Protein AF-A0A0G3GQ85-F1 (afdb_monomer)

Sequence (187 aa):
MNDKIDAAILKLKADASDVAFTGFVTNAHVEPPLMLAGEIWSHVNAEPSGKFADGHRIETSDIVQIHALGDSLWVTTRSGSIYGILSFTPLGWTYLSDFYQADYKLNPRNQTTTSFYMPSPTAGNARLAKRRPERTKTESVRLTGKALKRELLGPKPDPKYMSQMNAFVHETVEVLKRNGVKITSHE

Solvent-accessible surface area (backbone atoms only — not comparable to full-atom values): 11618 Å² total; per-residue (Å²): 133,60,69,69,57,57,52,45,52,52,51,45,46,64,74,41,69,90,59,81,65,41,24,33,24,36,47,30,36,62,43,88,96,44,18,48,32,28,26,27,30,79,29,79,77,46,39,96,88,51,50,55,24,72,71,34,80,45,75,51,55,44,54,66,45,73,48,76,54,92,95,37,41,33,36,34,24,70,83,72,47,28,39,35,54,71,36,56,33,93,70,38,68,61,38,52,48,41,50,51,52,49,43,50,69,68,44,66,84,75,61,74,74,79,74,78,80,69,78,75,78,70,94,73,79,92,83,84,75,84,80,75,81,81,77,76,85,76,77,87,76,84,79,81,89,75,96,69,87,80,76,88,74,70,82,80,82,55,68,68,58,54,52,52,50,54,53,51,52,52,54,51,52,53,54,40,46,74,72,71,51,84,81,82,82,81,131

Secondary structure (DSSP, 8-state):
--HHHHHHHHHHHHHTTT---SEEEEEEEEETTTEEEEEEES-TT--TTSTT-TTEEEEEEEEEEEEEETTEEEEEETTS-EEEE--B-TTHHHHHHHHHHHHHHH-GGG--------PPPPS--------PPP-------------------PPPP-HHHHHHHHHHHHHHHHHHHHTT-------

pLDDT: mean 75.17, std 18.76, range [37.16, 95.62]

Radius of gyration: 25.14 Å; Cα contacts (8 Å, |Δi|>4): 205; chains: 1; bounding box: 63×56×54 Å

Organism: NCBI:txid587753

Nearest PDB structures (foldseek):
  7aoi-assembly1_Ag  TM=2.017E-01  e=1.197E+00  Trypanosoma brucei
  2ktl-assembly1_A  TM=2.923E-01  e=4.485E+00  Aspergillus nidulans FGSC A4
  6xre-assembly1_M  TM=1.596E-01  e=3.955E+00  Homo sapiens

Mean predicted aligned error: 18.52 Å

Foldseek 3Di:
DPVLVVVLVVVQCVQVVVDDAQWEFAQWAADPPAKIWGFTDPGPPQDPVRVSYGRDIDIGAHFLDWDDGDPWIWTQHPVRHIYTYSYHRPVRVVRVVRVVVSNCVNCVVPPPPPPPPDPDPDPDDPPDDPDDDDDPDDDDDDDDDDDDPDDPDDDDDDVVVVVVVVVVVVVVVVVCVVVVDDDDDDD

Structure (mmCIF, N/CA/C/O backbone):
data_AF-A0A0G3GQ85-F1
#
_entry.id   AF-A0A0G3GQ85-F1
#
loop_
_atom_site.group_PDB
_atom_site.id
_atom_site.type_symbol
_atom_site.label_atom_id
_atom_site.label_alt_id
_atom_site.label_comp_id
_atom_site.label_asym_id
_atom_site.label_entity_id
_atom_site.label_seq_id
_atom_site.pdbx_PDB_ins_code
_atom_site.Cartn_x
_atom_site.Cartn_y
_atom_site.Cartn_z
_atom_site.occupancy
_atom_site.B_iso_or_equiv
_atom_site.auth_seq_id
_atom_site.auth_comp_id
_atom_site.auth_asym_id
_atom_site.auth_atom_id
_atom_site.pdbx_PDB_model_num
ATOM 1 N N . MET A 1 1 ? 19.101 -2.913 4.320 1.00 56.81 1 MET A N 1
ATOM 2 C CA . MET A 1 1 ? 17.761 -3.511 4.173 1.00 56.81 1 MET A CA 1
ATOM 3 C C . MET A 1 1 ? 17.046 -3.330 5.495 1.00 56.81 1 MET A C 1
ATOM 5 O O . MET A 1 1 ? 17.710 -3.351 6.523 1.00 56.81 1 MET A O 1
ATOM 9 N N . ASN A 1 2 ? 15.767 -2.977 5.473 1.00 79.25 2 ASN A N 1
ATOM 10 C CA . ASN A 1 2 ? 15.016 -2.665 6.684 1.00 79.25 2 ASN A CA 1
ATOM 11 C C . ASN A 1 2 ? 14.310 -3.955 7.112 1.00 79.25 2 ASN A C 1
ATOM 13 O O . ASN A 1 2 ? 13.271 -4.269 6.545 1.00 79.25 2 ASN A O 1
ATOM 17 N N . ASP A 1 3 ? 14.869 -4.700 8.071 1.00 86.94 3 ASP A N 1
ATOM 18 C CA . ASP A 1 3 ? 14.443 -6.074 8.418 1.00 86.94 3 ASP A CA 1
ATOM 19 C C . ASP A 1 3 ? 12.923 -6.223 8.631 1.00 86.94 3 ASP A C 1
ATOM 21 O O . ASP A 1 3 ? 12.329 -7.262 8.346 1.00 86.94 3 ASP A O 1
ATOM 25 N N . LYS A 1 4 ? 12.262 -5.156 9.097 1.00 90.19 4 LYS A N 1
ATOM 26 C CA . LYS A 1 4 ? 10.802 -5.106 9.264 1.00 90.19 4 LYS A CA 1
ATOM 27 C C . LYS A 1 4 ? 10.036 -5.130 7.940 1.00 90.19 4 LYS A C 1
ATOM 29 O O . LYS A 1 4 ? 8.981 -5.751 7.862 1.00 90.19 4 LYS A O 1
ATOM 34 N N . ILE A 1 5 ? 10.541 -4.430 6.928 1.00 91.06 5 ILE A N 1
ATOM 35 C CA . ILE A 1 5 ? 9.945 -4.369 5.589 1.00 91.06 5 ILE A CA 1
ATOM 36 C C . ILE A 1 5 ? 10.089 -5.729 4.917 1.00 91.06 5 ILE A C 1
ATOM 38 O O . ILE A 1 5 ? 9.104 -6.254 4.408 1.00 91.06 5 ILE A O 1
ATOM 42 N N . ASP A 1 6 ? 11.267 -6.343 5.004 1.00 91.88 6 ASP A N 1
ATOM 43 C CA . ASP A 1 6 ? 11.513 -7.661 4.415 1.00 91.88 6 ASP A CA 1
ATOM 44 C C . ASP A 1 6 ? 10.615 -8.734 5.048 1.00 91.88 6 ASP A C 1
ATOM 46 O O . ASP A 1 6 ? 9.995 -9.530 4.340 1.00 91.88 6 ASP A O 1
ATOM 50 N N . ALA A 1 7 ? 10.450 -8.702 6.375 1.00 93.50 7 ALA A N 1
ATOM 51 C CA . ALA A 1 7 ? 9.519 -9.581 7.079 1.00 93.50 7 ALA A CA 1
ATOM 52 C C . ALA A 1 7 ? 8.056 -9.369 6.642 1.00 93.50 7 ALA A C 1
ATOM 54 O O . ALA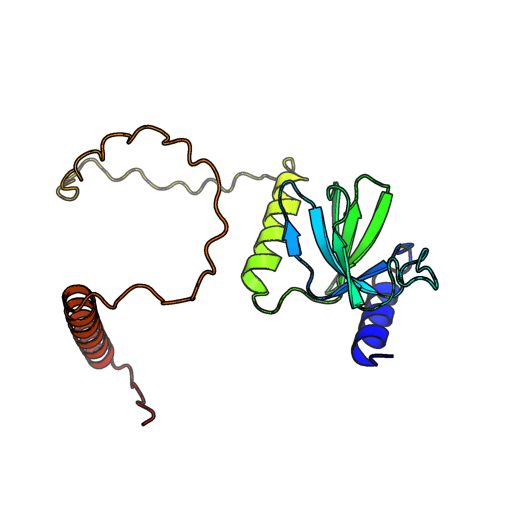 A 1 7 ? 7.324 -10.341 6.448 1.00 93.50 7 ALA A O 1
ATOM 55 N N . ALA A 1 8 ? 7.627 -8.117 6.449 1.00 92.88 8 ALA A N 1
ATOM 56 C CA . ALA A 1 8 ? 6.278 -7.803 5.980 1.00 92.88 8 ALA A CA 1
ATOM 57 C C . ALA A 1 8 ? 6.046 -8.271 4.532 1.00 92.88 8 ALA A C 1
ATOM 59 O O . ALA A 1 8 ? 4.990 -8.825 4.229 1.00 92.88 8 ALA A O 1
ATOM 60 N N . ILE A 1 9 ? 7.045 -8.121 3.657 1.00 93.69 9 ILE A N 1
ATOM 61 C CA . ILE A 1 9 ? 7.005 -8.630 2.279 1.00 93.69 9 ILE A CA 1
ATOM 62 C C . ILE A 1 9 ? 6.879 -10.155 2.275 1.00 93.69 9 ILE A C 1
ATOM 64 O O . ILE A 1 9 ? 6.065 -10.703 1.532 1.00 93.69 9 ILE A O 1
ATOM 68 N N . LEU A 1 10 ? 7.664 -10.850 3.104 1.00 94.00 10 LEU A N 1
ATOM 69 C CA . LEU A 1 10 ? 7.604 -12.308 3.217 1.00 94.00 10 LEU A CA 1
ATOM 70 C C . LEU A 1 10 ? 6.242 -12.785 3.727 1.00 94.00 10 LEU A C 1
ATOM 72 O O . LEU A 1 10 ? 5.689 -13.719 3.149 1.00 94.00 10 LEU A O 1
ATOM 76 N N . LYS A 1 11 ? 5.675 -12.122 4.746 1.00 93.62 11 LYS A N 1
ATOM 77 C CA . LYS A 1 11 ? 4.315 -12.410 5.230 1.00 93.62 11 LYS A CA 1
ATOM 78 C C . LYS A 1 11 ? 3.292 -12.252 4.104 1.00 93.62 11 LYS A C 1
ATOM 80 O O . LYS A 1 11 ? 2.537 -13.178 3.837 1.00 93.62 11 LYS A O 1
ATOM 85 N N . LEU A 1 12 ? 3.312 -11.118 3.403 1.00 93.06 12 LEU A N 1
ATOM 86 C CA . LEU A 1 12 ? 2.340 -10.830 2.350 1.00 93.06 12 LEU A CA 1
ATOM 87 C C . LEU A 1 12 ? 2.424 -11.830 1.186 1.00 93.06 12 LEU A C 1
ATOM 89 O O . LEU A 1 12 ? 1.401 -12.269 0.668 1.00 93.06 12 LEU A O 1
ATOM 93 N N . LYS A 1 13 ? 3.639 -12.230 0.794 1.00 93.50 13 LYS A N 1
ATOM 94 C CA . LYS A 1 13 ? 3.845 -13.275 -0.221 1.00 93.50 13 LYS A CA 1
ATOM 95 C C . LYS A 1 13 ? 3.362 -14.650 0.239 1.00 93.50 13 LYS A C 1
ATOM 97 O O . LYS A 1 13 ? 2.926 -15.429 -0.597 1.00 93.50 13 LYS A O 1
ATOM 102 N N . ALA A 1 14 ? 3.465 -14.959 1.531 1.00 92.88 14 ALA A N 1
ATOM 103 C CA . ALA A 1 14 ? 2.961 -16.214 2.079 1.00 92.88 14 ALA A CA 1
ATOM 104 C C . ALA A 1 14 ? 1.426 -16.246 2.098 1.00 92.88 14 ALA A C 1
ATOM 106 O O . ALA A 1 14 ? 0.841 -17.257 1.719 1.00 92.88 14 ALA A O 1
ATOM 107 N N . ASP A 1 15 ? 0.788 -15.135 2.476 1.00 90.50 15 ASP A N 1
ATOM 108 C CA . ASP A 1 15 ? -0.674 -15.019 2.494 1.00 90.50 15 ASP A CA 1
ATOM 109 C C . ASP A 1 15 ? -1.260 -15.062 1.071 1.00 90.50 15 ASP A C 1
ATOM 111 O O . ASP A 1 15 ? -2.307 -15.662 0.848 1.00 90.50 15 ASP A O 1
ATOM 115 N N . ALA A 1 16 ? -0.571 -14.462 0.096 1.00 90.12 16 ALA A N 1
ATOM 116 C CA . ALA A 1 16 ? -0.996 -14.372 -1.299 1.00 90.12 16 ALA A CA 1
ATOM 117 C C . ALA A 1 16 ? -0.018 -15.092 -2.246 1.00 90.12 16 ALA A C 1
ATOM 119 O O . ALA A 1 16 ? 0.538 -14.484 -3.164 1.00 90.12 16 ALA A O 1
ATOM 120 N N . SER A 1 17 ? 0.192 -16.395 -2.030 1.00 89.19 17 SER A N 1
ATOM 121 C CA . SER A 1 17 ? 1.196 -17.194 -2.754 1.00 89.19 17 SER A CA 1
ATOM 122 C C . SER A 1 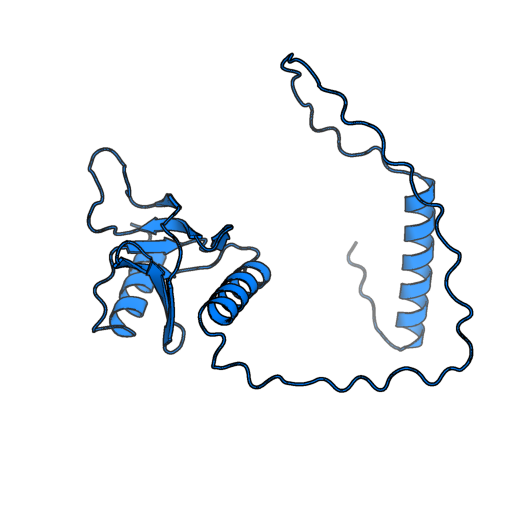17 ? 1.018 -17.228 -4.273 1.00 89.19 17 SER A C 1
ATOM 124 O O . SER A 1 17 ? 1.999 -17.370 -5.000 1.00 89.19 17 SER A O 1
ATOM 126 N N . ASP A 1 18 ? -0.216 -17.069 -4.752 1.00 90.88 18 ASP A N 1
ATOM 127 C CA . ASP A 1 18 ? -0.558 -17.117 -6.179 1.00 90.88 18 ASP A CA 1
ATOM 128 C C . ASP A 1 18 ? -0.462 -15.741 -6.866 1.00 90.88 18 ASP A C 1
ATOM 130 O O . ASP A 1 18 ? -0.734 -15.609 -8.062 1.00 90.88 18 ASP A O 1
ATOM 134 N N . VAL A 1 19 ? -0.088 -14.692 -6.125 1.00 92.19 19 VAL A N 1
ATOM 135 C CA . VAL A 1 19 ? -0.084 -13.311 -6.615 1.00 92.19 19 VAL A CA 1
ATOM 136 C C . VAL A 1 19 ? 1.323 -12.869 -7.016 1.00 92.19 19 VAL A C 1
ATOM 138 O O . VAL A 1 19 ? 2.244 -12.769 -6.204 1.00 92.19 19 VAL A O 1
ATOM 141 N N . ALA A 1 20 ? 1.482 -12.520 -8.293 1.00 93.88 20 ALA A N 1
ATOM 142 C CA . ALA A 1 20 ? 2.715 -11.950 -8.825 1.00 93.88 20 ALA A CA 1
ATOM 143 C C . ALA A 1 20 ? 2.787 -10.431 -8.565 1.00 93.88 20 ALA A C 1
ATOM 145 O O . ALA A 1 20 ? 2.377 -9.616 -9.393 1.00 93.88 20 ALA A O 1
ATOM 146 N N . PHE A 1 21 ? 3.310 -10.042 -7.400 1.00 94.88 21 PHE A N 1
ATOM 147 C CA . PHE A 1 21 ? 3.464 -8.633 -7.026 1.00 94.88 21 PHE A CA 1
ATOM 148 C C . PHE A 1 21 ? 4.464 -7.882 -7.917 1.00 94.88 21 PHE A C 1
ATOM 150 O O . PHE A 1 21 ? 5.582 -8.333 -8.155 1.00 94.88 21 PHE A O 1
ATOM 157 N N . THR A 1 22 ? 4.071 -6.687 -8.358 1.00 95.19 22 THR A N 1
ATOM 158 C CA . THR A 1 22 ? 4.922 -5.729 -9.081 1.00 95.19 22 THR A CA 1
ATOM 159 C C . THR A 1 22 ? 5.810 -4.929 -8.124 1.00 95.19 22 THR A C 1
ATOM 161 O O . THR A 1 22 ? 6.914 -4.538 -8.494 1.00 95.19 22 THR A O 1
ATOM 164 N N . GLY A 1 23 ? 5.345 -4.696 -6.895 1.00 94.38 23 GLY A N 1
ATOM 165 C CA . GLY A 1 23 ? 6.103 -4.054 -5.825 1.00 94.38 23 GLY A CA 1
ATOM 166 C C . GLY A 1 23 ? 5.277 -3.920 -4.547 1.00 94.38 23 GLY A C 1
ATOM 167 O O . GLY A 1 23 ? 4.114 -4.327 -4.499 1.00 94.38 23 GLY A O 1
ATOM 168 N N . PHE A 1 24 ? 5.878 -3.344 -3.512 1.00 95.06 24 PHE A N 1
ATOM 169 C CA . PHE A 1 24 ? 5.303 -3.266 -2.170 1.00 95.06 24 PHE A CA 1
ATOM 170 C C . PHE A 1 24 ? 5.326 -1.836 -1.651 1.00 95.06 24 PHE A C 1
ATOM 172 O O . PHE A 1 24 ? 6.307 -1.133 -1.852 1.00 95.06 24 PHE A O 1
ATOM 179 N N . VAL A 1 25 ? 4.260 -1.391 -0.993 1.00 94.44 25 VAL A N 1
ATOM 180 C CA . VAL A 1 25 ? 4.074 0.015 -0.633 1.00 94.44 25 VAL A CA 1
ATOM 181 C C . VAL A 1 25 ? 3.956 0.184 0.880 1.00 94.44 25 VAL A C 1
ATOM 183 O O . VAL A 1 25 ? 3.104 -0.438 1.518 1.00 94.44 25 VAL A O 1
ATOM 186 N N . THR A 1 26 ? 4.799 1.043 1.453 1.00 93.31 26 THR A N 1
ATOM 187 C CA . THR A 1 26 ? 4.655 1.575 2.819 1.00 93.31 26 THR A CA 1
ATOM 188 C C . THR A 1 26 ? 4.043 2.969 2.778 1.00 93.31 26 THR A C 1
ATOM 190 O O . THR A 1 26 ? 4.077 3.647 1.750 1.00 93.31 26 THR A O 1
ATOM 193 N N . ASN A 1 27 ? 3.475 3.418 3.900 1.00 91.56 27 ASN A N 1
ATOM 194 C CA . ASN A 1 27 ? 2.787 4.713 3.986 1.00 91.56 27 ASN A CA 1
ATOM 195 C C . ASN A 1 27 ? 1.698 4.866 2.903 1.00 91.56 27 ASN A C 1
ATOM 197 O O . ASN A 1 27 ? 1.493 5.945 2.340 1.00 91.56 27 ASN A O 1
ATOM 201 N N . ALA A 1 28 ? 1.010 3.762 2.608 1.00 91.75 28 ALA A N 1
ATOM 202 C CA . ALA A 1 28 ? 0.021 3.681 1.552 1.00 91.75 28 ALA A CA 1
ATOM 203 C C . ALA A 1 28 ? -1.197 4.564 1.846 1.00 91.75 28 ALA A C 1
ATOM 205 O O . ALA A 1 28 ? -1.727 4.569 2.963 1.00 91.75 28 ALA A O 1
ATOM 206 N N . HIS A 1 29 ? -1.651 5.278 0.822 1.00 91.50 29 HIS A N 1
ATOM 207 C CA . HIS A 1 29 ? -2.874 6.072 0.822 1.00 91.50 29 HIS A CA 1
ATOM 208 C C . HIS A 1 29 ? -3.488 6.142 -0.575 1.00 91.50 29 HIS A C 1
ATOM 210 O O . HIS A 1 29 ? -2.818 5.876 -1.573 1.00 91.50 29 HIS A O 1
ATOM 216 N N . VAL A 1 30 ? -4.773 6.496 -0.636 1.00 90.00 30 VAL A N 1
ATOM 217 C CA . VAL A 1 30 ? -5.493 6.690 -1.895 1.00 90.00 30 VAL A CA 1
ATOM 218 C C . VAL A 1 30 ? -5.605 8.185 -2.185 1.00 90.00 30 VAL A C 1
AT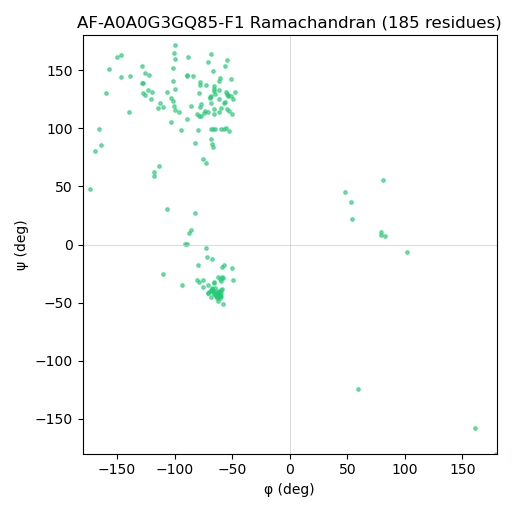OM 220 O O . VAL A 1 30 ? -6.149 8.935 -1.378 1.00 90.00 30 VAL A O 1
ATOM 223 N N . GLU A 1 31 ? -5.120 8.617 -3.346 1.00 88.00 31 GLU A N 1
ATOM 224 C CA . GLU A 1 31 ? -5.298 9.979 -3.852 1.00 88.00 31 GLU A CA 1
ATOM 225 C C . GLU A 1 31 ? -6.402 10.040 -4.932 1.00 88.00 31 GLU A C 1
ATOM 227 O O . GLU A 1 31 ? -6.655 9.053 -5.633 1.00 88.00 31 GLU A O 1
ATOM 232 N N . PRO A 1 32 ? -7.096 11.183 -5.106 1.00 81.12 32 PRO A N 1
ATOM 233 C CA . PRO A 1 32 ? -8.052 11.359 -6.199 1.00 81.12 32 PRO A CA 1
ATOM 234 C C . PRO A 1 32 ? -7.375 11.238 -7.580 1.00 81.12 32 PRO A C 1
ATOM 236 O O . PRO A 1 32 ? -6.296 11.794 -7.763 1.00 81.12 32 PRO A O 1
ATOM 239 N N . PRO A 1 33 ? -8.008 10.607 -8.591 1.00 80.62 33 PRO A N 1
ATOM 240 C CA . PRO A 1 33 ? -9.384 10.110 -8.598 1.00 80.62 33 PRO A CA 1
ATOM 241 C C . PRO A 1 33 ? -9.583 8.770 -7.873 1.00 80.62 33 PRO A C 1
ATOM 243 O O . PRO A 1 33 ? -10.659 8.586 -7.311 1.00 80.62 33 PRO A O 1
ATOM 246 N N . LEU A 1 34 ? -8.589 7.873 -7.877 1.00 88.88 34 LEU A N 1
ATOM 247 C CA . LEU A 1 34 ? -8.567 6.562 -7.200 1.00 88.88 34 LEU A CA 1
ATOM 248 C C . LEU A 1 34 ? -7.161 5.935 -7.335 1.00 88.88 34 LEU A C 1
ATOM 250 O O . LEU A 1 34 ? -7.019 4.800 -7.764 1.00 88.88 34 LEU A O 1
ATOM 254 N N . MET A 1 35 ? -6.096 6.680 -7.059 1.00 91.06 35 MET A N 1
ATOM 255 C CA . MET A 1 35 ? -4.712 6.234 -7.272 1.00 91.06 35 MET A CA 1
ATOM 256 C C . MET A 1 35 ? -4.073 5.785 -5.961 1.00 91.06 35 MET A C 1
ATOM 258 O O . MET A 1 35 ? -4.265 6.431 -4.935 1.00 91.06 35 MET A O 1
ATOM 262 N N . LEU A 1 36 ? -3.284 4.706 -5.982 1.00 92.31 36 LEU A N 1
ATOM 263 C CA . LEU A 1 36 ? -2.436 4.349 -4.840 1.00 92.31 36 LEU A CA 1
ATOM 264 C C . LEU A 1 36 ? -1.185 5.233 -4.845 1.00 92.31 36 LEU A C 1
ATOM 266 O O . LEU A 1 36 ? -0.491 5.296 -5.864 1.00 92.31 36 LEU A O 1
ATOM 270 N N . ALA A 1 37 ? -0.879 5.828 -3.695 1.00 92.94 37 ALA A N 1
ATOM 271 C CA . ALA A 1 37 ? 0.347 6.567 -3.433 1.00 92.94 37 ALA A CA 1
ATOM 272 C C . ALA A 1 37 ? 1.037 6.075 -2.148 1.00 92.94 37 ALA A C 1
ATOM 274 O O . ALA A 1 37 ? 0.393 5.544 -1.239 1.00 92.94 37 ALA A O 1
ATOM 275 N N . GLY A 1 38 ? 2.358 6.236 -2.072 1.00 92.69 38 GLY A N 1
ATOM 276 C CA . GLY A 1 38 ? 3.164 5.824 -0.918 1.00 92.69 38 GLY A CA 1
ATOM 277 C C . GLY A 1 38 ? 4.645 5.696 -1.257 1.00 92.69 38 GLY A C 1
ATOM 278 O O . GLY A 1 38 ? 5.110 6.285 -2.228 1.00 92.69 38 GLY A O 1
ATOM 279 N N . GLU A 1 39 ? 5.384 4.926 -0.467 1.00 93.75 39 GLU A N 1
ATOM 280 C CA . GLU A 1 39 ? 6.798 4.602 -0.691 1.00 93.75 39 GLU A CA 1
ATOM 281 C C . GLU A 1 39 ? 6.934 3.180 -1.236 1.00 93.75 39 GLU A C 1
ATOM 283 O O . GLU A 1 39 ? 6.425 2.240 -0.629 1.00 93.75 39 GLU A O 1
ATOM 288 N N . ILE A 1 40 ? 7.612 3.013 -2.371 1.00 94.38 40 ILE A N 1
ATOM 289 C CA . ILE A 1 40 ? 7.754 1.725 -3.057 1.00 94.38 40 ILE A CA 1
ATOM 290 C C . ILE A 1 40 ? 8.972 0.934 -2.574 1.00 94.38 40 ILE A C 1
ATOM 292 O O . ILE A 1 40 ? 10.027 1.500 -2.309 1.00 94.38 40 ILE A O 1
ATOM 296 N N . TRP A 1 41 ? 8.830 -0.387 -2.525 1.00 92.88 41 TRP A N 1
ATOM 297 C CA . TRP A 1 41 ? 9.852 -1.358 -2.147 1.00 92.88 41 TRP A CA 1
ATOM 298 C C . TRP A 1 41 ? 9.806 -2.579 -3.067 1.00 92.88 41 TRP A C 1
ATOM 300 O O . TRP A 1 41 ? 8.729 -3.013 -3.487 1.00 92.88 41 TRP A O 1
ATOM 310 N N . SER A 1 42 ? 10.976 -3.151 -3.353 1.00 91.00 42 SER A N 1
ATOM 311 C CA . SER A 1 42 ? 11.184 -4.373 -4.139 1.00 91.00 42 SER A CA 1
ATOM 312 C C . SER A 1 42 ? 10.402 -4.383 -5.458 1.00 91.00 42 SER A C 1
ATOM 314 O O . SER A 1 42 ? 9.749 -5.370 -5.802 1.00 91.00 42 SER A O 1
ATOM 316 N N . HIS A 1 43 ? 10.431 -3.263 -6.184 1.00 92.62 43 HIS A N 1
ATOM 317 C CA . HIS A 1 43 ? 9.743 -3.146 -7.464 1.00 92.62 43 HIS A CA 1
ATOM 318 C C . HIS A 1 43 ? 10.462 -3.948 -8.557 1.00 92.62 43 HIS A C 1
ATOM 320 O O . HIS A 1 43 ? 11.681 -3.867 -8.693 1.00 92.62 43 HIS A O 1
ATOM 326 N N . VAL A 1 44 ? 9.711 -4.661 -9.400 1.00 89.38 44 VAL A N 1
ATOM 327 C CA . VAL A 1 44 ? 10.279 -5.508 -10.473 1.00 89.38 44 VAL A CA 1
ATOM 328 C C . VAL A 1 44 ? 11.106 -4.726 -11.501 1.00 89.38 44 VAL A C 1
ATOM 330 O O . VAL A 1 44 ? 12.056 -5.257 -12.063 1.00 89.38 44 VAL A O 1
ATOM 333 N N . ASN A 1 45 ? 10.767 -3.451 -11.712 1.00 85.69 45 ASN A N 1
ATOM 334 C CA . ASN A 1 45 ? 11.474 -2.531 -12.612 1.00 85.69 45 ASN A CA 1
ATOM 335 C C . ASN A 1 45 ? 12.296 -1.483 -11.844 1.00 85.69 45 ASN A C 1
ATOM 337 O O . ASN A 1 45 ? 12.385 -0.342 -12.293 1.00 85.69 45 ASN A O 1
ATOM 341 N N . ALA A 1 46 ? 12.803 -1.812 -10.652 1.00 82.88 46 ALA A N 1
ATOM 342 C CA . ALA A 1 46 ? 13.712 -0.921 -9.939 1.00 82.88 46 ALA A CA 1
ATOM 343 C C . ALA A 1 46 ? 14.964 -0.674 -10.799 1.00 82.88 46 ALA A C 1
ATOM 345 O O . ALA A 1 46 ? 15.695 -1.604 -11.143 1.00 82.88 46 ALA A O 1
ATOM 346 N N . GLU A 1 47 ? 15.191 0.578 -11.189 1.00 77.06 47 GLU A N 1
ATOM 347 C CA . GLU A 1 47 ? 16.342 0.956 -12.004 1.00 77.06 47 GLU A CA 1
ATOM 348 C C . GLU A 1 47 ? 17.543 1.312 -11.108 1.00 77.06 47 GLU A C 1
ATOM 350 O O . GLU A 1 47 ? 17.366 1.963 -10.074 1.00 77.06 47 GLU A O 1
ATOM 355 N N . PRO A 1 48 ? 18.789 1.018 -11.538 1.00 69.38 48 PRO A N 1
ATOM 356 C CA . PRO A 1 48 ? 20.000 1.478 -10.846 1.00 69.38 48 PRO A CA 1
ATOM 357 C C . PRO A 1 48 ? 20.098 3.008 -10.725 1.00 69.38 48 PRO A C 1
ATOM 359 O O . PRO A 1 48 ? 20.837 3.521 -9.891 1.00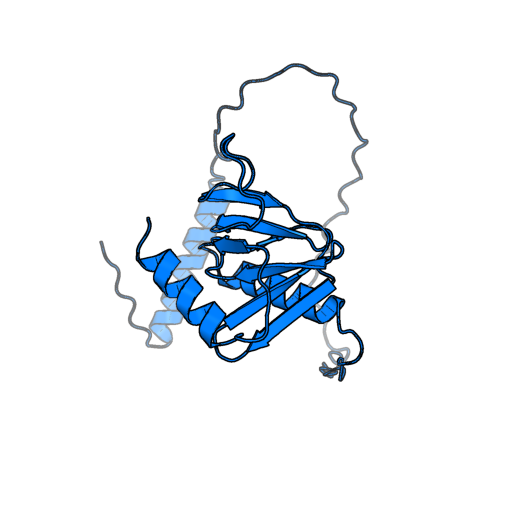 69.38 48 PRO A O 1
ATOM 362 N N . SER A 1 49 ? 19.353 3.735 -11.565 1.00 71.00 49 SER A N 1
ATOM 363 C CA . SER A 1 49 ? 19.218 5.195 -11.570 1.00 71.00 49 SER A CA 1
ATOM 364 C C . SER A 1 49 ? 18.401 5.745 -10.388 1.00 71.00 49 SER A C 1
ATOM 366 O O . SER A 1 49 ? 18.378 6.958 -10.186 1.00 71.00 49 SER A O 1
ATOM 368 N N . GLY A 1 50 ? 17.725 4.880 -9.619 1.00 70.94 50 GLY A N 1
ATOM 369 C CA . GLY A 1 50 ? 16.878 5.249 -8.479 1.00 70.94 50 GLY A CA 1
ATOM 370 C C . GLY A 1 50 ? 15.375 5.237 -8.778 1.00 70.94 50 GLY A C 1
ATOM 371 O O . GLY A 1 50 ? 14.556 5.372 -7.869 1.00 70.94 50 GLY A O 1
ATOM 372 N N . LYS A 1 51 ? 14.962 5.041 -10.035 1.00 72.94 51 LYS A N 1
ATOM 373 C CA . LYS A 1 51 ? 13.536 4.949 -10.372 1.00 72.94 51 LYS A CA 1
ATOM 374 C C . LYS A 1 51 ? 12.933 3.666 -9.800 1.00 72.94 51 LYS A C 1
ATOM 376 O O . LYS A 1 51 ? 13.448 2.579 -10.043 1.00 72.94 51 LYS A O 1
ATOM 381 N N . PHE A 1 52 ? 11.832 3.803 -9.058 1.00 76.50 52 PHE A N 1
ATOM 382 C CA . PHE A 1 52 ? 11.208 2.710 -8.298 1.00 76.50 52 PHE A CA 1
ATOM 383 C C . PHE A 1 52 ? 12.163 1.989 -7.339 1.00 76.50 52 PHE A C 1
ATOM 385 O O . PHE A 1 52 ? 11.915 0.841 -6.970 1.00 76.50 52 PHE A O 1
ATOM 392 N N . ALA A 1 53 ? 13.257 2.645 -6.953 1.00 77.31 53 ALA A N 1
ATOM 393 C CA . ALA A 1 53 ? 14.140 2.106 -5.945 1.00 77.31 53 ALA A CA 1
ATOM 394 C C . ALA A 1 53 ? 13.462 2.162 -4.573 1.00 77.31 53 ALA A C 1
ATOM 396 O O . ALA A 1 53 ? 12.564 2.970 -4.319 1.00 77.31 53 ALA A O 1
ATOM 397 N N . ASP A 1 54 ? 13.928 1.298 -3.688 1.00 84.75 54 ASP A N 1
ATOM 398 C CA . ASP A 1 54 ? 13.407 1.142 -2.339 1.00 84.75 54 ASP A CA 1
ATOM 399 C C . ASP A 1 54 ? 13.314 2.483 -1.589 1.00 84.75 54 ASP A C 1
ATOM 401 O O . ASP A 1 54 ? 14.273 3.257 -1.538 1.00 84.75 54 ASP A O 1
ATOM 405 N N . GLY A 1 55 ? 12.132 2.776 -1.044 1.00 84.38 55 GLY A N 1
ATOM 406 C CA . GLY A 1 55 ? 11.824 3.994 -0.295 1.00 84.38 55 GLY A CA 1
ATOM 407 C C . GLY A 1 55 ? 11.464 5.223 -1.140 1.00 84.38 55 GLY A C 1
ATOM 408 O O . GLY A 1 55 ? 11.325 6.311 -0.583 1.00 84.38 55 GLY A O 1
ATOM 409 N N . HIS A 1 56 ? 11.304 5.101 -2.463 1.00 88.56 56 HIS A N 1
ATOM 410 C CA . HIS A 1 56 ? 10.915 6.239 -3.307 1.00 88.56 56 HIS A CA 1
ATOM 411 C C . HIS A 1 56 ? 9.404 6.452 -3.324 1.00 88.56 56 HIS A C 1
ATOM 413 O O . HIS A 1 56 ? 8.627 5.497 -3.331 1.00 88.56 56 HIS A O 1
ATOM 419 N N . ARG A 1 57 ? 8.971 7.716 -3.393 1.00 90.62 57 ARG A N 1
ATOM 420 C CA . ARG A 1 57 ? 7.547 8.027 -3.539 1.00 90.62 57 ARG A CA 1
ATOM 421 C C . ARG A 1 57 ? 7.036 7.540 -4.895 1.00 90.62 57 ARG A C 1
ATOM 423 O O . ARG A 1 57 ? 7.644 7.820 -5.927 1.00 90.62 57 ARG A O 1
ATOM 430 N N . ILE A 1 58 ? 5.907 6.843 -4.879 1.00 90.94 58 ILE A N 1
ATOM 431 C CA . ILE A 1 58 ? 5.192 6.379 -6.063 1.00 90.94 58 ILE A CA 1
ATOM 432 C C . ILE A 1 58 ? 3.767 6.920 -6.062 1.00 90.94 58 ILE A C 1
ATOM 434 O O . ILE A 1 58 ? 3.136 7.036 -5.013 1.00 90.94 58 ILE A O 1
ATOM 438 N N . GLU A 1 59 ? 3.276 7.200 -7.262 1.00 92.00 59 GLU A N 1
ATOM 439 C CA . GLU A 1 59 ? 1.866 7.376 -7.586 1.00 92.00 59 GLU A CA 1
ATOM 440 C C . GLU A 1 59 ? 1.556 6.418 -8.735 1.00 92.00 59 GLU A C 1
ATOM 442 O O . GLU A 1 59 ? 2.295 6.330 -9.721 1.00 92.00 59 GLU A O 1
ATOM 447 N N . THR A 1 60 ? 0.506 5.627 -8.566 1.00 90.50 60 THR A N 1
ATOM 448 C CA . THR A 1 60 ? 0.136 4.568 -9.507 1.00 90.50 60 THR A CA 1
ATOM 449 C C . THR A 1 60 ? -0.985 5.017 -10.441 1.00 90.50 60 THR A C 1
ATOM 451 O O . THR A 1 60 ? -1.585 6.075 -10.273 1.00 90.50 60 THR A O 1
ATOM 454 N N . SER A 1 61 ? -1.288 4.196 -11.448 1.00 90.38 61 SER A N 1
ATOM 455 C CA . SER A 1 61 ? -2.538 4.348 -12.193 1.00 90.38 61 SER A CA 1
ATOM 456 C C . SER A 1 61 ? -3.749 3.989 -11.321 1.00 90.38 61 SER A C 1
ATOM 458 O O . SER A 1 61 ? -3.599 3.344 -10.286 1.00 90.38 61 SER A O 1
ATOM 460 N N . ASP A 1 62 ? -4.948 4.386 -11.759 1.00 92.00 62 ASP A N 1
ATOM 461 C CA . ASP A 1 62 ? -6.193 4.145 -11.020 1.00 92.00 62 ASP A CA 1
ATOM 462 C C . ASP A 1 62 ? -6.315 2.693 -10.535 1.00 92.00 62 ASP A C 1
ATOM 464 O O . ASP A 1 62 ? -6.128 1.743 -11.300 1.00 92.00 62 ASP A O 1
ATOM 468 N N . ILE A 1 63 ? -6.650 2.533 -9.263 1.00 91.62 63 ILE A N 1
ATOM 469 C CA . ILE A 1 63 ? -6.986 1.266 -8.633 1.00 91.62 63 ILE A CA 1
ATOM 470 C C . ILE A 1 63 ? -8.266 0.749 -9.286 1.00 91.62 63 ILE A C 1
ATOM 472 O O . ILE A 1 63 ? -9.259 1.469 -9.388 1.00 91.62 63 ILE A O 1
ATOM 476 N N . VAL A 1 64 ? -8.241 -0.508 -9.722 1.00 92.31 64 VAL A N 1
ATOM 477 C CA . VAL A 1 64 ? -9.403 -1.192 -10.308 1.00 92.31 64 VAL A CA 1
ATOM 478 C C . VAL A 1 64 ? -9.945 -2.287 -9.401 1.00 92.31 64 VAL A C 1
ATOM 480 O O . VAL A 1 64 ? -11.123 -2.619 -9.494 1.00 92.31 64 VAL A O 1
ATOM 483 N N . GLN A 1 65 ? -9.106 -2.844 -8.525 1.00 89.94 65 GLN A N 1
ATOM 484 C CA . GLN A 1 65 ? -9.500 -3.854 -7.548 1.00 89.94 65 GLN A CA 1
ATOM 485 C C . GLN A 1 65 ? -8.684 -3.700 -6.270 1.00 89.94 65 GLN A C 1
ATOM 487 O O . GLN A 1 65 ? -7.488 -3.400 -6.316 1.00 89.94 65 GLN A O 1
ATOM 492 N N . ILE A 1 66 ? -9.337 -3.951 -5.142 1.00 91.31 66 ILE A N 1
ATOM 493 C CA . ILE A 1 66 ? -8.721 -4.039 -3.824 1.00 91.31 66 ILE A CA 1
ATOM 494 C C . ILE A 1 66 ? -9.003 -5.447 -3.309 1.00 91.31 66 ILE A C 1
ATOM 496 O O . ILE A 1 66 ? -10.132 -5.926 -3.381 1.00 91.31 66 ILE A O 1
ATOM 500 N N . HIS A 1 67 ? -7.967 -6.119 -2.826 1.00 90.81 67 HIS A N 1
ATOM 501 C CA . HIS A 1 67 ? -8.029 -7.495 -2.354 1.00 90.81 67 HIS A CA 1
ATOM 502 C C . HIS A 1 67 ? -7.551 -7.547 -0.913 1.00 90.81 67 HIS A C 1
ATOM 504 O O . HIS A 1 67 ? -6.501 -6.986 -0.596 1.00 90.81 67 HIS A O 1
ATOM 510 N N . ALA A 1 68 ? -8.304 -8.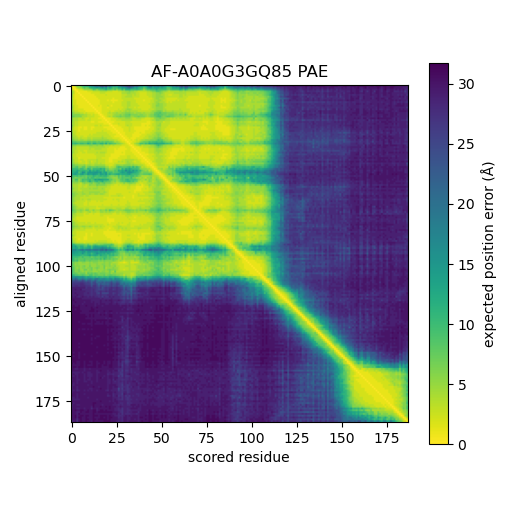236 -0.061 1.00 89.94 68 ALA A N 1
ATOM 511 C CA . ALA A 1 68 ? -7.953 -8.474 1.330 1.00 89.94 68 ALA A CA 1
ATOM 512 C C . ALA A 1 68 ? -8.042 -9.972 1.632 1.00 89.94 68 ALA A C 1
ATOM 514 O O . ALA A 1 68 ? -9.057 -10.607 1.336 1.00 89.94 68 ALA A O 1
ATOM 515 N N . LEU A 1 69 ? -6.997 -10.529 2.239 1.00 86.75 69 LEU A N 1
ATOM 516 C CA . LEU A 1 69 ? -6.959 -11.911 2.704 1.00 86.75 69 LEU A CA 1
ATOM 517 C C . LEU A 1 69 ? -6.260 -11.964 4.063 1.00 86.75 69 LEU A C 1
ATOM 519 O O . LEU A 1 69 ? -5.075 -11.660 4.170 1.00 86.75 69 LEU A O 1
ATOM 523 N N . GLY A 1 70 ? -7.001 -12.328 5.112 1.00 84.88 70 GLY A N 1
ATOM 524 C CA . GLY A 1 70 ? -6.500 -12.236 6.485 1.00 84.88 70 GLY A CA 1
ATOM 525 C C . GLY A 1 70 ? -6.121 -10.795 6.842 1.00 84.88 70 GLY A C 1
ATOM 526 O O . GLY A 1 70 ? -6.939 -9.889 6.696 1.00 84.88 70 GLY A O 1
ATOM 527 N N . ASP A 1 71 ? -4.873 -10.591 7.265 1.00 85.06 71 ASP A N 1
ATOM 528 C CA . ASP A 1 71 ? -4.316 -9.264 7.581 1.00 85.06 71 ASP A CA 1
ATOM 529 C C . ASP A 1 71 ? -3.631 -8.591 6.380 1.00 85.06 71 ASP A C 1
ATOM 531 O O . ASP A 1 71 ? -3.041 -7.517 6.512 1.00 85.06 71 ASP A O 1
ATOM 535 N N . SER A 1 72 ? -3.631 -9.259 5.230 1.00 89.19 72 SER A N 1
ATOM 536 C CA . SER A 1 72 ? -2.873 -8.869 4.052 1.00 89.19 72 SER A CA 1
ATOM 537 C C . SER A 1 72 ? -3.770 -8.155 3.048 1.00 89.19 72 SER A C 1
ATOM 539 O O . SER A 1 72 ? -4.874 -8.610 2.744 1.00 89.19 72 SER A O 1
ATOM 541 N N . LEU A 1 73 ? -3.289 -7.027 2.525 1.00 92.19 73 LEU A N 1
ATOM 542 C CA . LEU A 1 73 ? -4.011 -6.183 1.576 1.00 92.19 73 LEU A CA 1
ATOM 543 C C . LEU A 1 73 ? -3.141 -5.914 0.348 1.00 92.19 73 LEU A C 1
ATOM 545 O O . LEU A 1 73 ? -1.949 -5.622 0.464 1.00 92.19 73 LEU A O 1
ATOM 549 N N . TRP A 1 74 ? -3.741 -5.957 -0.836 1.00 94.75 74 TRP A N 1
ATOM 550 C CA . TRP A 1 74 ? -3.097 -5.523 -2.070 1.00 94.75 74 TRP A CA 1
ATOM 551 C C . TRP A 1 74 ? -4.093 -4.916 -3.045 1.00 94.75 74 TRP A C 1
ATOM 553 O O . TRP A 1 74 ? -5.305 -5.089 -2.929 1.00 94.75 74 TRP A O 1
ATOM 563 N N . VAL A 1 75 ? -3.572 -4.185 -4.025 1.00 93.56 75 VAL A N 1
ATOM 564 C CA . VAL A 1 75 ? -4.383 -3.550 -5.062 1.00 93.56 75 VAL A CA 1
ATOM 565 C C . VAL A 1 75 ? -3.917 -3.950 -6.447 1.00 93.56 75 VAL A C 1
ATOM 567 O O . VAL A 1 75 ? -2.724 -4.136 -6.690 1.00 93.56 75 VAL A O 1
ATOM 570 N N . THR A 1 76 ? -4.867 -4.026 -7.369 1.00 92.38 76 THR A N 1
ATOM 571 C CA . THR A 1 76 ? -4.604 -4.123 -8.803 1.00 92.38 76 THR A CA 1
ATOM 572 C C . THR A 1 76 ? -4.933 -2.782 -9.434 1.00 92.38 76 THR A C 1
ATOM 574 O O . THR A 1 76 ? -6.004 -2.217 -9.197 1.00 92.38 76 THR A O 1
ATOM 577 N N . THR A 1 77 ? -4.018 -2.263 -10.242 1.00 93.12 77 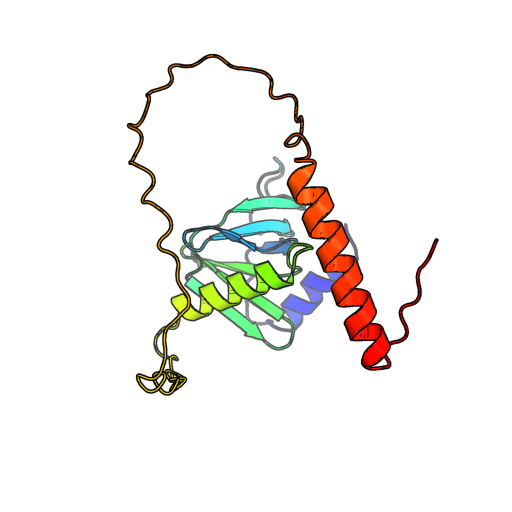THR A N 1
ATOM 578 C CA . THR A 1 77 ? -4.179 -0.982 -10.933 1.00 93.12 77 THR A CA 1
ATOM 579 C C . THR A 1 77 ? -4.598 -1.190 -12.385 1.00 93.12 77 THR A C 1
ATOM 581 O O . THR A 1 77 ? -4.470 -2.281 -12.945 1.00 93.12 77 THR A O 1
ATOM 584 N N . ARG A 1 78 ? -5.078 -0.129 -13.038 1.00 91.06 78 ARG A N 1
ATOM 585 C CA . ARG A 1 78 ? -5.495 -0.143 -14.448 1.00 91.06 78 ARG A CA 1
ATOM 586 C C . ARG A 1 78 ? -4.373 -0.572 -15.395 1.00 91.06 78 ARG A C 1
ATOM 588 O O . ARG A 1 78 ? -4.657 -1.132 -16.448 1.00 91.06 78 ARG A O 1
ATOM 595 N N . SER A 1 79 ? -3.111 -0.328 -15.037 1.00 89.38 79 SER A N 1
ATOM 596 C CA . SER A 1 79 ? -1.952 -0.806 -15.805 1.00 89.38 79 SER A CA 1
ATOM 597 C C . SER A 1 79 ? -1.703 -2.315 -15.680 1.00 89.38 79 SER A C 1
ATOM 599 O O . SER A 1 79 ? -0.782 -2.818 -16.314 1.00 89.38 79 SER A O 1
ATOM 601 N N . GLY A 1 80 ? -2.485 -3.033 -14.868 1.00 90.38 80 GLY A N 1
ATOM 602 C CA . GLY A 1 80 ? -2.268 -4.446 -14.552 1.00 90.38 80 GLY A CA 1
ATOM 603 C C . GLY A 1 80 ? -1.178 -4.674 -13.505 1.00 90.38 80 GLY A C 1
ATOM 604 O O . GLY A 1 80 ? -0.796 -5.813 -13.257 1.00 90.38 80 GLY A O 1
ATOM 605 N N . SER A 1 81 ? -0.668 -3.606 -12.888 1.00 92.50 81 SER A N 1
ATOM 606 C CA . SER A 1 81 ? 0.327 -3.703 -11.824 1.00 92.50 81 SER A CA 1
ATOM 607 C C . SER A 1 81 ? -0.352 -4.101 -10.517 1.00 92.50 81 SER A C 1
ATOM 609 O O . SER A 1 81 ? -1.443 -3.618 -10.203 1.00 92.50 81 SER A O 1
ATOM 611 N N . ILE A 1 82 ? 0.300 -4.970 -9.750 1.00 95.12 82 ILE A N 1
ATOM 612 C CA . ILE A 1 82 ? -0.209 -5.451 -8.466 1.00 95.12 82 ILE A CA 1
ATOM 613 C C . ILE A 1 82 ? 0.714 -4.958 -7.359 1.00 95.12 82 ILE A C 1
ATOM 615 O O . ILE A 1 82 ? 1.893 -5.314 -7.328 1.00 95.12 82 ILE A O 1
ATOM 619 N N . TYR A 1 83 ? 0.180 -4.145 -6.453 1.00 95.62 83 TYR A N 1
ATOM 620 C CA . TYR A 1 83 ? 0.944 -3.553 -5.359 1.00 95.62 83 TYR A CA 1
ATOM 621 C C . TYR A 1 83 ? 0.484 -4.102 -4.018 1.00 95.62 83 TYR A C 1
ATOM 623 O O . TYR A 1 83 ? -0.685 -3.974 -3.652 1.00 95.62 83 TYR A O 1
ATOM 631 N N . GLY A 1 84 ? 1.420 -4.701 -3.287 1.00 95.50 84 GLY A N 1
ATOM 632 C CA . GLY A 1 84 ? 1.201 -5.151 -1.921 1.00 95.50 84 GLY A CA 1
ATOM 633 C C . GLY A 1 84 ? 1.247 -3.992 -0.930 1.00 95.50 84 GLY A C 1
ATOM 634 O O . GLY A 1 84 ? 2.124 -3.141 -1.043 1.00 95.50 84 GLY A O 1
ATOM 635 N N . ILE A 1 85 ? 0.340 -3.945 0.044 1.00 94.12 85 ILE A N 1
ATOM 636 C CA . ILE A 1 85 ? 0.309 -2.891 1.064 1.00 94.12 85 ILE A CA 1
ATOM 637 C C . ILE A 1 85 ? 0.958 -3.414 2.345 1.00 94.12 85 ILE A C 1
ATOM 639 O O . ILE A 1 85 ? 0.454 -4.341 2.970 1.00 94.12 85 ILE A O 1
ATOM 643 N N . LEU A 1 86 ? 2.083 -2.816 2.740 1.00 93.00 86 LEU A N 1
ATOM 644 C CA . LEU A 1 86 ? 2.826 -3.202 3.946 1.00 93.00 86 LEU A CA 1
ATOM 645 C C . LEU A 1 86 ? 2.427 -2.367 5.165 1.00 93.00 86 LEU A C 1
ATOM 647 O O . LEU A 1 86 ? 2.434 -2.856 6.292 1.00 93.00 86 LEU A O 1
ATOM 651 N N . SER A 1 87 ? 2.109 -1.089 4.951 1.00 90.44 87 SER A N 1
ATOM 652 C CA . SER A 1 87 ? 1.635 -0.187 5.998 1.00 90.44 87 SER A CA 1
ATOM 653 C C . SER A 1 87 ? 0.838 0.975 5.417 1.00 90.44 87 SER A C 1
ATOM 655 O O . SER A 1 87 ? 1.099 1.434 4.304 1.00 90.44 87 SER A O 1
ATOM 657 N N . PHE A 1 88 ? -0.102 1.492 6.205 1.00 88.06 88 PHE A N 1
ATOM 658 C CA . PHE A 1 88 ? -0.771 2.761 5.930 1.00 88.06 88 PHE A CA 1
ATOM 659 C C . PHE A 1 88 ? 0.008 3.917 6.549 1.00 88.06 88 PHE A C 1
ATOM 661 O O . PHE A 1 88 ? 0.816 3.728 7.460 1.00 88.06 88 PHE A O 1
ATOM 668 N N . THR A 1 89 ? -0.249 5.129 6.066 1.00 79.69 89 THR A N 1
ATOM 669 C CA . THR A 1 89 ? 0.327 6.344 6.660 1.00 79.69 89 THR A CA 1
ATOM 670 C C . THR A 1 89 ? -0.020 6.452 8.161 1.00 79.69 89 THR A C 1
ATOM 672 O O . THR A 1 89 ? -1.062 5.947 8.579 1.00 79.69 89 THR A O 1
ATOM 675 N N . PRO A 1 90 ? 0.795 7.137 8.989 1.00 68.00 90 PRO A N 1
ATOM 676 C CA . PRO A 1 90 ? 0.610 7.230 10.446 1.00 68.00 90 PRO A CA 1
ATOM 677 C C . PRO A 1 90 ? -0.735 7.802 10.922 1.00 68.00 90 PRO A C 1
ATOM 679 O O . PRO A 1 90 ? -1.125 7.580 12.065 1.00 68.00 90 PRO A O 1
ATOM 682 N N . LEU A 1 91 ? -1.491 8.489 10.060 1.00 72.06 91 LEU A N 1
ATOM 683 C CA . LEU A 1 91 ? -2.882 8.892 10.333 1.00 72.06 91 LEU A CA 1
ATOM 684 C C . LEU A 1 91 ? -3.876 7.739 10.050 1.00 72.06 91 LEU A C 1
ATOM 686 O O . LEU A 1 91 ? -5.032 7.979 9.712 1.00 72.06 91 LEU A O 1
ATOM 690 N N . GLY A 1 92 ? -3.415 6.488 10.164 1.00 59.41 92 GLY A N 1
ATOM 691 C CA . GLY A 1 92 ? -3.863 5.296 9.429 1.00 59.41 92 GLY A CA 1
ATOM 692 C C . GLY A 1 92 ? -5.355 4.982 9.380 1.00 59.41 92 GLY A C 1
ATOM 693 O O . GLY A 1 92 ? -5.786 4.311 8.448 1.00 59.41 92 GLY A O 1
ATOM 694 N N . TRP A 1 93 ? -6.169 5.509 10.294 1.00 63.09 93 TRP A N 1
ATOM 695 C CA . TRP A 1 93 ? -7.625 5.367 10.240 1.00 63.09 93 TRP A CA 1
ATOM 696 C C . TRP A 1 93 ? -8.271 6.128 9.080 1.00 63.09 93 TRP A C 1
ATOM 698 O O . TRP A 1 93 ? -9.181 5.596 8.448 1.00 63.09 93 TRP A O 1
ATOM 708 N N . THR A 1 94 ? -7.808 7.345 8.766 1.00 71.25 94 THR A N 1
ATOM 7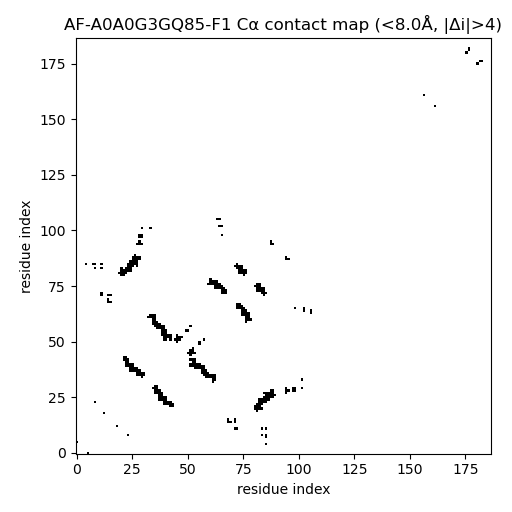09 C CA . THR A 1 94 ? -8.361 8.108 7.632 1.00 71.25 94 THR A CA 1
ATOM 710 C C . THR A 1 94 ? -8.051 7.399 6.324 1.00 71.25 94 THR A C 1
ATOM 712 O O . THR A 1 94 ? -8.926 7.205 5.490 1.00 71.25 94 THR A O 1
ATOM 715 N N . TYR A 1 95 ? -6.831 6.897 6.196 1.00 72.19 95 TYR A N 1
ATOM 716 C CA . TYR A 1 95 ? -6.378 6.265 4.969 1.00 72.19 95 TYR A CA 1
ATOM 717 C C . TYR A 1 95 ? -6.964 4.870 4.773 1.00 72.19 95 TYR A C 1
ATOM 719 O O . TYR A 1 95 ? -7.359 4.540 3.660 1.00 72.19 95 TYR A O 1
ATOM 727 N N . LEU A 1 96 ? -7.148 4.087 5.840 1.00 72.00 96 LEU A N 1
ATOM 728 C CA . LEU A 1 96 ? -7.939 2.859 5.759 1.00 72.00 96 LEU A CA 1
ATOM 729 C C . LEU A 1 96 ? -9.382 3.152 5.313 1.00 72.00 96 LEU A C 1
ATOM 731 O O . LEU A 1 96 ? -9.939 2.409 4.505 1.00 72.00 96 LEU A O 1
ATOM 735 N N . SER A 1 97 ? -9.978 4.254 5.789 1.00 76.56 97 SER A N 1
ATOM 736 C CA . SER A 1 97 ? -11.309 4.673 5.339 1.00 76.56 97 SER A CA 1
ATOM 737 C C . SER A 1 97 ? -11.331 5.071 3.859 1.00 76.56 97 SER A C 1
ATOM 739 O O . SER A 1 97 ? -12.318 4.791 3.182 1.00 76.56 97 SER A O 1
ATOM 741 N N . ASP A 1 98 ? -10.236 5.621 3.328 1.00 82.81 98 ASP A N 1
ATOM 742 C CA . ASP A 1 98 ? -10.103 5.929 1.901 1.00 82.81 98 ASP A CA 1
ATOM 743 C C . ASP A 1 98 ? -10.020 4.653 1.054 1.00 82.81 98 ASP A C 1
ATOM 745 O O . ASP A 1 98 ? -10.674 4.568 0.016 1.00 82.81 98 ASP A O 1
ATOM 749 N N . PHE A 1 99 ? -9.299 3.624 1.520 1.00 82.25 99 PHE A N 1
ATOM 750 C CA . PHE A 1 99 ? -9.306 2.298 0.886 1.00 82.25 99 PHE A CA 1
ATOM 751 C C . PHE A 1 99 ? -10.698 1.660 0.920 1.00 82.25 99 PHE A C 1
ATOM 753 O O . PHE A 1 99 ? -11.150 1.127 -0.090 1.00 82.25 99 PHE A O 1
ATOM 760 N N . TYR A 1 100 ? -11.412 1.763 2.044 1.00 82.25 100 TYR A N 1
ATOM 761 C CA . TYR A 1 100 ? -12.786 1.271 2.149 1.00 82.25 100 TYR A CA 1
ATOM 762 C C . TYR A 1 100 ? -13.740 2.014 1.201 1.00 82.25 100 TYR A C 1
ATOM 764 O O . TYR A 1 100 ? -14.547 1.400 0.505 1.00 82.25 100 TYR A O 1
ATOM 772 N N . GLN A 1 101 ? -13.636 3.343 1.120 1.00 84.00 101 GLN A N 1
ATOM 773 C CA . GLN A 1 101 ? -14.423 4.138 0.176 1.00 84.00 101 GLN A CA 1
ATOM 774 C C . GLN A 1 101 ? -14.068 3.825 -1.280 1.00 84.00 101 GLN A C 1
ATOM 776 O O . GLN A 1 101 ? -14.953 3.833 -2.137 1.00 84.00 101 GLN A O 1
ATOM 781 N N . ALA A 1 102 ? -12.791 3.575 -1.572 1.00 83.94 102 ALA A N 1
ATOM 782 C CA . ALA A 1 102 ? -12.336 3.162 -2.889 1.00 83.94 102 ALA A CA 1
ATOM 783 C C . ALA A 1 102 ? -12.947 1.812 -3.276 1.00 83.94 102 ALA A C 1
ATOM 785 O O . ALA A 1 102 ? -13.555 1.713 -4.340 1.00 83.94 102 ALA A O 1
ATOM 786 N N . ASP A 1 103 ? -12.887 0.817 -2.389 1.00 84.31 103 ASP A N 1
ATOM 787 C CA . ASP A 1 103 ? -13.483 -0.499 -2.625 1.00 84.31 103 ASP A CA 1
ATOM 788 C C . ASP A 1 103 ? -15.001 -0.400 -2.843 1.00 84.31 103 ASP A C 1
ATOM 790 O O . ASP A 1 103 ? -15.540 -0.927 -3.818 1.00 84.31 103 ASP A O 1
ATOM 794 N N . TYR A 1 104 ? -15.686 0.398 -2.018 1.00 82.88 104 TYR A N 1
ATOM 795 C CA . TYR A 1 104 ? -17.120 0.652 -2.156 1.00 82.88 104 TYR A CA 1
ATOM 796 C C . TYR A 1 104 ? -17.497 1.263 -3.518 1.00 82.88 104 TYR A C 1
ATOM 798 O O . TYR A 1 104 ? -18.536 0.926 -4.092 1.00 82.88 104 TYR A O 1
ATOM 806 N N . LYS A 1 105 ? -16.661 2.164 -4.055 1.00 84.75 105 LYS A N 1
ATOM 807 C CA . LYS A 1 105 ? -16.860 2.764 -5.386 1.00 84.75 105 LYS A CA 1
ATOM 808 C C . LYS A 1 105 ? -16.602 1.769 -6.516 1.00 84.75 105 LYS A C 1
ATOM 810 O O . LYS A 1 105 ? -17.275 1.848 -7.542 1.00 84.75 105 LYS A O 1
ATOM 815 N N . LEU A 1 106 ? -15.647 0.858 -6.337 1.00 84.81 106 LEU A N 1
ATOM 816 C CA . LEU A 1 106 ? -15.297 -0.169 -7.321 1.00 84.81 106 LEU A CA 1
ATOM 817 C C . LEU A 1 106 ? -16.337 -1.298 -7.374 1.00 84.81 106 LEU A C 1
ATOM 819 O O . LEU A 1 106 ? -16.585 -1.846 -8.447 1.00 84.81 106 LEU A O 1
ATOM 823 N N . ASN A 1 107 ? -17.001 -1.589 -6.250 1.00 77.19 107 ASN A N 1
ATOM 824 C CA . ASN A 1 107 ? -17.947 -2.697 -6.102 1.00 77.19 107 ASN A CA 1
ATOM 825 C C . ASN A 1 107 ? -19.391 -2.249 -5.771 1.00 77.19 107 ASN A C 1
ATOM 827 O O . ASN A 1 107 ? -19.960 -2.663 -4.756 1.00 77.19 107 ASN A O 1
ATOM 831 N N . PRO A 1 108 ? -20.076 -1.479 -6.644 1.00 63.28 108 PRO A N 1
ATOM 832 C CA . PRO A 1 108 ? -21.415 -0.961 -6.355 1.00 63.28 108 PRO A CA 1
ATOM 833 C C . PRO A 1 108 ? -22.514 -2.038 -6.282 1.00 63.28 108 PRO A C 1
ATOM 835 O O . PRO A 1 108 ? -23.617 -1.763 -5.823 1.00 63.28 108 PRO A O 1
ATOM 838 N N . ARG A 1 109 ? -22.243 -3.276 -6.715 1.00 56.28 109 ARG A N 1
ATOM 839 C CA . ARG A 1 109 ? -23.211 -4.389 -6.685 1.00 56.28 109 ARG A CA 1
ATOM 840 C C . ARG A 1 109 ? -23.365 -5.055 -5.314 1.00 56.28 109 ARG A C 1
ATOM 842 O O . ARG A 1 109 ? -24.385 -5.694 -5.090 1.00 56.28 109 ARG A O 1
ATOM 849 N N . ASN A 1 110 ? -22.418 -4.858 -4.396 1.00 53.00 110 ASN A N 1
ATOM 850 C CA . ASN A 1 110 ? -22.508 -5.357 -3.016 1.00 53.00 110 ASN A CA 1
ATOM 851 C C . ASN A 1 110 ? -23.240 -4.372 -2.087 1.00 53.00 110 ASN A C 1
ATOM 853 O O . ASN A 1 110 ? -23.268 -4.544 -0.870 1.00 53.00 110 ASN A O 1
ATOM 857 N N . GLN A 1 111 ? -23.855 -3.334 -2.663 1.00 53.47 111 GLN A N 1
ATOM 858 C CA . GLN A 1 111 ? -24.697 -2.381 -1.961 1.00 53.47 111 GLN A CA 1
ATOM 859 C C . GLN A 1 111 ? -26.055 -3.020 -1.642 1.00 53.47 111 GLN A C 1
ATOM 861 O O . GLN A 1 111 ? -27.083 -2.650 -2.209 1.00 53.47 111 GLN A O 1
ATOM 866 N N . THR A 1 112 ? -26.104 -3.939 -0.674 1.00 50.19 112 THR A N 1
ATOM 867 C CA . THR A 1 112 ? -27.295 -3.998 0.182 1.00 50.19 112 THR A CA 1
ATOM 868 C C . THR A 1 112 ? -27.378 -2.632 0.830 1.00 50.19 112 THR A C 1
ATOM 870 O O . THR A 1 112 ? -26.608 -2.319 1.733 1.00 50.19 112 THR A O 1
ATOM 873 N N . THR A 1 113 ? -28.236 -1.770 0.290 1.00 52.75 113 THR A N 1
ATOM 874 C CA . THR A 1 113 ? -28.537 -0.480 0.893 1.00 52.75 113 THR A CA 1
ATOM 875 C C . THR A 1 113 ? -29.001 -0.768 2.313 1.00 52.75 113 THR A C 1
ATOM 877 O O . THR A 1 113 ? -30.146 -1.164 2.522 1.00 52.75 113 THR A O 1
ATOM 880 N N . THR A 1 114 ? -28.123 -0.606 3.302 1.00 49.69 114 THR A N 1
ATOM 881 C CA . THR A 1 114 ? -28.557 -0.491 4.688 1.00 49.69 114 THR A CA 1
ATOM 882 C C . THR A 1 114 ? -29.288 0.838 4.753 1.00 49.69 114 THR A C 1
ATOM 884 O O . THR A 1 114 ? -28.692 1.890 4.985 1.00 49.69 114 THR A O 1
ATOM 887 N N . SER A 1 115 ? -30.581 0.818 4.426 1.00 44.94 115 SER A N 1
ATOM 888 C CA . SER A 1 115 ? -31.430 1.984 4.572 1.00 44.94 115 SER A CA 1
ATOM 889 C C . SER A 1 115 ? -31.564 2.217 6.068 1.00 44.94 115 SER A C 1
ATOM 891 O O . SER A 1 115 ? -32.343 1.550 6.751 1.00 44.94 115 SER A O 1
ATOM 893 N N . PHE A 1 116 ? -30.784 3.146 6.602 1.00 41.62 116 PHE A N 1
ATOM 894 C CA . PHE A 1 116 ? -31.108 3.714 7.894 1.00 41.62 116 PHE A CA 1
ATOM 895 C C . PHE A 1 116 ? -32.396 4.504 7.696 1.00 41.62 116 PHE A C 1
ATOM 897 O O . PHE A 1 116 ? -32.391 5.611 7.160 1.00 41.62 116 PHE A O 1
ATOM 904 N N . TYR A 1 117 ? -33.520 3.899 8.074 1.00 48.88 117 TYR A N 1
ATOM 905 C CA . TYR A 1 117 ? -34.769 4.624 8.202 1.00 48.88 117 TYR A CA 1
ATOM 906 C C . TYR A 1 117 ? -34.605 5.569 9.391 1.00 48.88 117 TYR A C 1
ATOM 908 O O . TYR A 1 117 ? -34.827 5.193 10.539 1.00 48.88 117 TYR A O 1
ATOM 916 N N . MET A 1 118 ? -34.148 6.792 9.128 1.00 49.03 118 MET A N 1
ATOM 917 C CA . MET A 1 118 ? -34.346 7.871 10.080 1.00 49.03 118 MET A CA 1
ATOM 918 C C . MET A 1 118 ? -35.826 8.247 10.004 1.00 49.03 118 MET A C 1
ATOM 920 O O . MET A 1 118 ? -36.260 8.721 8.949 1.00 49.03 118 MET A O 1
ATOM 924 N N . PRO A 1 119 ? -36.625 8.044 11.070 1.00 52.22 119 PRO A N 1
ATOM 925 C CA . PRO A 1 119 ? -37.958 8.613 11.096 1.00 52.22 119 PRO A CA 1
ATOM 926 C C . PRO A 1 119 ? -37.800 10.121 10.906 1.00 52.22 119 PRO A C 1
ATOM 928 O O . PRO A 1 119 ? -37.066 10.779 11.647 1.00 52.22 119 PRO A O 1
ATOM 931 N N . SER A 1 120 ? -38.438 10.655 9.862 1.00 53.59 120 SER A N 1
ATOM 932 C CA . SER A 1 120 ? -38.488 12.100 9.663 1.00 53.59 120 SER A CA 1
ATOM 933 C C . SER A 1 120 ? -39.034 12.718 10.951 1.00 53.59 120 SER A C 1
ATOM 935 O O . SER A 1 120 ? -40.054 12.230 11.446 1.00 53.59 120 SER A O 1
ATOM 937 N N . PRO A 1 121 ? -38.367 13.731 11.532 1.00 52.38 121 PRO A N 1
ATOM 938 C CA . PRO A 1 121 ? -38.842 14.338 12.762 1.00 52.38 121 PRO A CA 1
ATOM 939 C C . PRO A 1 121 ? -40.269 14.828 12.532 1.00 52.38 121 PRO A C 1
ATOM 941 O O . PRO A 1 121 ? -40.526 15.601 11.606 1.00 52.38 121 PRO A O 1
ATOM 944 N N . THR A 1 122 ? -41.200 14.333 13.351 1.00 49.41 122 THR A N 1
ATOM 945 C CA . THR A 1 122 ? -42.593 14.772 13.352 1.00 49.41 122 THR A CA 1
ATOM 946 C C . THR A 1 122 ? -42.594 16.290 13.405 1.00 49.41 122 THR A C 1
ATOM 948 O O . THR A 1 122 ? -41.948 16.871 14.278 1.00 49.41 122 THR A O 1
ATOM 951 N N . ALA A 1 123 ? -43.265 16.925 12.442 1.00 56.91 123 ALA A N 1
ATOM 952 C CA . ALA A 1 123 ? -43.394 18.371 12.357 1.00 56.91 123 ALA A CA 1
ATOM 953 C C . ALA A 1 123 ? -43.917 18.917 13.696 1.00 56.91 123 ALA A C 1
ATOM 955 O O . ALA A 1 123 ? -45.103 18.854 14.001 1.00 56.91 123 ALA A O 1
ATOM 956 N N . GLY A 1 124 ? -42.991 19.384 14.525 1.00 53.75 124 GLY A N 1
ATOM 957 C CA . GLY A 1 124 ? -43.231 19.652 15.931 1.00 53.75 124 GLY A CA 1
ATOM 958 C C . GLY A 1 124 ? -42.053 20.423 16.495 1.00 53.75 124 GLY A C 1
ATOM 959 O O . GLY A 1 124 ? -41.179 19.869 17.149 1.00 53.75 124 GLY A O 1
ATOM 960 N N . ASN A 1 125 ? -42.070 21.729 16.229 1.00 49.28 125 ASN A N 1
ATOM 961 C CA . ASN A 1 125 ? -41.290 22.765 16.910 1.00 49.28 125 ASN A CA 1
ATOM 962 C C . ASN A 1 125 ? -39.830 22.913 16.448 1.00 49.28 125 ASN A C 1
ATOM 964 O O . ASN A 1 125 ? -38.901 22.963 17.252 1.00 49.28 125 ASN A O 1
ATOM 968 N N . ALA A 1 126 ? -39.631 23.121 15.144 1.00 46.19 126 ALA A N 1
ATOM 969 C CA . ALA A 1 126 ? -38.404 23.724 14.628 1.00 46.19 126 ALA A CA 1
ATOM 970 C C . ALA A 1 126 ? -38.301 25.198 15.073 1.00 46.19 126 ALA A C 1
ATOM 972 O O . ALA A 1 126 ? -38.658 26.123 14.348 1.00 46.19 126 ALA A O 1
ATOM 973 N N . ARG A 1 127 ? -37.794 25.438 16.284 1.00 48.44 127 ARG A N 1
ATOM 974 C CA . ARG A 1 127 ? -37.219 26.733 16.673 1.00 48.44 127 ARG A CA 1
ATOM 975 C C . ARG A 1 127 ? -35.724 26.574 16.905 1.00 48.44 127 ARG A C 1
ATOM 977 O O . ARG A 1 127 ? -35.262 26.713 18.025 1.00 48.44 127 ARG A O 1
ATOM 984 N N . LEU A 1 128 ? -34.967 26.301 15.842 1.00 52.38 128 LEU A N 1
ATOM 985 C CA . LEU A 1 128 ? -33.514 26.496 15.834 1.00 52.38 128 LEU A CA 1
ATOM 986 C C . LEU A 1 128 ? -32.963 26.494 14.403 1.00 52.38 128 LEU A C 1
ATOM 988 O O . LEU A 1 128 ? -32.513 25.482 13.889 1.00 52.38 128 LEU A O 1
ATOM 992 N N . ALA A 1 129 ? -32.993 27.667 13.773 1.00 43.78 129 ALA A N 1
ATOM 993 C CA . ALA A 1 129 ? -31.969 28.115 12.830 1.00 43.78 129 ALA A CA 1
ATOM 994 C C . ALA A 1 129 ? -32.163 29.620 12.606 1.00 43.78 129 ALA A C 1
ATOM 996 O O . ALA A 1 129 ? -33.014 30.048 11.827 1.00 43.78 129 ALA A O 1
ATOM 997 N N . LYS A 1 130 ? -31.373 30.458 13.289 1.00 49.91 130 LYS A N 1
ATOM 998 C CA . LYS A 1 130 ? -31.167 31.824 12.796 1.00 49.91 130 LYS A CA 1
ATOM 999 C C . LYS A 1 130 ? -30.421 31.696 11.471 1.00 49.91 130 LYS A C 1
ATOM 1001 O O . LYS A 1 130 ? -29.278 31.247 11.437 1.00 49.91 130 LYS A O 1
ATOM 1006 N N . ARG A 1 131 ? -31.110 32.057 10.392 1.00 41.41 131 ARG A N 1
ATOM 1007 C CA . ARG A 1 131 ? -30.598 32.143 9.024 1.00 41.41 131 ARG A CA 1
ATOM 1008 C C . ARG A 1 131 ? -29.307 32.971 9.039 1.00 41.41 131 ARG A C 1
ATOM 1010 O O . ARG A 1 131 ? -29.334 34.158 9.358 1.00 41.41 131 ARG A O 1
ATOM 1017 N N . ARG A 1 132 ? -28.170 32.334 8.754 1.00 44.81 132 ARG A N 1
ATOM 1018 C CA . ARG A 1 132 ? -26.895 33.032 8.554 1.00 44.81 132 ARG A CA 1
ATOM 1019 C C . ARG A 1 132 ? -27.024 33.816 7.238 1.00 44.81 132 ARG A C 1
ATOM 1021 O O . ARG A 1 132 ? -27.424 33.198 6.252 1.00 44.81 132 ARG A O 1
ATOM 1028 N N . PRO A 1 133 ? -26.767 35.135 7.203 1.00 42.94 133 PRO A N 1
ATOM 1029 C CA . PRO A 1 133 ? -26.884 35.886 5.965 1.00 42.94 133 PRO A CA 1
ATOM 1030 C C . PRO A 1 133 ? -25.909 35.342 4.920 1.00 42.94 133 PRO A C 1
ATOM 1032 O O . PRO A 1 133 ? -24.742 35.064 5.205 1.00 42.94 133 PRO A O 1
ATOM 1035 N N . GLU A 1 134 ? -26.458 35.159 3.728 1.00 42.81 134 GLU A N 1
ATOM 1036 C CA . GLU A 1 134 ? -25.810 34.702 2.509 1.00 42.81 134 GLU A CA 1
ATOM 1037 C C . GLU A 1 134 ? -24.605 35.603 2.212 1.00 42.81 134 GLU A C 1
ATOM 1039 O O . GLU A 1 134 ? -24.742 36.815 2.041 1.00 42.81 134 GLU A O 1
ATOM 1044 N N . ARG A 1 135 ? -23.396 35.034 2.225 1.00 39.31 135 ARG A N 1
ATOM 1045 C CA . ARG A 1 135 ? -22.185 35.772 1.862 1.00 39.31 135 ARG A CA 1
ATOM 1046 C C . ARG A 1 135 ? -22.197 35.933 0.345 1.00 39.31 135 ARG A C 1
ATOM 1048 O O . ARG A 1 135 ? -22.103 34.944 -0.379 1.00 39.31 135 ARG A O 1
ATOM 1055 N N . THR A 1 136 ? -22.336 37.170 -0.118 1.00 38.88 136 THR A N 1
ATOM 1056 C CA . THR A 1 136 ? -22.306 37.540 -1.532 1.00 38.88 136 THR A CA 1
ATOM 1057 C C . THR A 1 136 ? -21.034 37.001 -2.180 1.00 38.88 136 THR A C 1
ATOM 1059 O O . THR A 1 136 ? -19.929 37.196 -1.673 1.00 38.88 136 THR A O 1
ATOM 1062 N N . LYS A 1 137 ? -21.216 36.291 -3.293 1.00 43.78 137 LYS A N 1
ATOM 1063 C CA . LYS A 1 137 ? -20.176 35.702 -4.136 1.00 43.78 137 LYS A CA 1
ATOM 1064 C C . LYS A 1 137 ? -19.229 36.813 -4.609 1.00 43.78 137 LYS A C 1
ATOM 1066 O O . LYS A 1 137 ? -19.569 37.563 -5.515 1.00 43.78 137 LYS A O 1
ATOM 1071 N N . THR A 1 138 ? -18.076 36.958 -3.959 1.00 38.41 138 THR A N 1
ATOM 1072 C CA . THR A 1 138 ? -17.025 37.877 -4.411 1.00 38.41 138 THR A CA 1
ATOM 1073 C C . THR A 1 138 ? -16.421 37.333 -5.700 1.00 38.41 138 THR A C 1
ATOM 1075 O O . THR A 1 138 ? -16.032 36.166 -5.771 1.00 38.41 138 THR A O 1
ATOM 1078 N N . GLU A 1 139 ? -16.398 38.185 -6.719 1.00 37.31 139 GLU A N 1
ATOM 1079 C CA . GLU A 1 139 ? -15.820 37.937 -8.034 1.00 37.31 139 GLU A CA 1
ATOM 1080 C C . GLU A 1 139 ? -14.382 37.414 -7.942 1.00 37.31 139 GLU A C 1
ATOM 1082 O O . GLU A 1 139 ? -13.580 37.828 -7.102 1.00 37.31 139 GLU A O 1
ATOM 1087 N N . SER A 1 140 ? -14.052 36.487 -8.840 1.00 41.06 140 SER A N 1
ATOM 1088 C CA . SER A 1 140 ? -12.711 35.942 -9.004 1.00 41.06 140 SER A CA 1
ATOM 1089 C C . SER A 1 140 ? -11.747 37.034 -9.472 1.00 41.06 140 SER A C 1
ATOM 1091 O O . SER A 1 140 ? -11.674 37.345 -10.663 1.00 41.06 140 SER A O 1
ATOM 1093 N N . VAL A 1 141 ? -10.980 37.598 -8.543 1.00 38.25 141 VAL A N 1
ATOM 1094 C CA . VAL A 1 141 ? -9.846 38.468 -8.865 1.00 38.25 141 VAL A CA 1
ATOM 1095 C C . VAL A 1 141 ? -8.730 37.601 -9.449 1.00 38.25 141 VAL A C 1
ATOM 1097 O O . VAL A 1 141 ? -8.152 36.756 -8.765 1.00 38.25 141 VAL A O 1
ATOM 1100 N N . ARG A 1 142 ? -8.421 37.804 -10.734 1.00 39.69 142 ARG A N 1
ATOM 1101 C CA . ARG A 1 142 ? -7.202 37.276 -11.360 1.00 39.69 142 ARG A CA 1
ATOM 1102 C C . ARG A 1 142 ? -5.999 37.961 -10.712 1.00 39.69 142 ARG A C 1
ATOM 1104 O O . ARG A 1 142 ? -5.849 39.171 -10.847 1.00 39.69 142 ARG A O 1
ATOM 1111 N N . LEU A 1 143 ? -5.137 37.201 -10.040 1.00 39.09 143 LEU A N 1
ATOM 1112 C CA . LEU A 1 143 ? -3.870 37.716 -9.520 1.00 39.09 143 LEU A CA 1
ATOM 1113 C C . LEU A 1 143 ? -2.717 37.258 -10.415 1.00 39.09 143 LEU A C 1
ATOM 1115 O O . LEU A 1 143 ? -2.309 36.099 -10.409 1.00 39.09 143 LEU A O 1
ATOM 1119 N N . THR A 1 144 ? -2.211 38.209 -11.198 1.00 37.16 144 THR A N 1
ATOM 1120 C CA . THR A 1 144 ? -0.901 38.179 -11.853 1.00 37.16 144 THR A CA 1
ATOM 1121 C C . THR A 1 144 ? 0.224 38.084 -10.824 1.00 37.16 144 THR A C 1
ATOM 1123 O O . THR A 1 144 ? 0.145 38.654 -9.736 1.00 37.16 144 THR A O 1
ATOM 1126 N N . GLY A 1 145 ? 1.268 37.338 -11.182 1.00 44.81 145 GLY A N 1
ATOM 1127 C CA . GLY A 1 145 ? 2.293 36.859 -10.267 1.00 44.81 145 GLY A CA 1
ATOM 1128 C C . GLY A 1 145 ? 3.198 37.913 -9.626 1.00 44.81 145 GLY A C 1
ATOM 1129 O O . GLY A 1 145 ? 3.575 38.915 -10.228 1.00 44.81 145 GLY A O 1
ATOM 1130 N N . LYS A 1 146 ? 3.629 37.584 -8.407 1.00 37.78 146 LYS A N 1
ATOM 1131 C CA . LYS A 1 146 ? 4.984 37.801 -7.888 1.00 37.78 146 LYS A CA 1
ATOM 1132 C C . LYS A 1 146 ? 5.194 36.860 -6.702 1.00 37.78 146 LYS A C 1
ATOM 1134 O O . LYS A 1 146 ? 4.341 36.765 -5.823 1.00 37.78 146 LYS A O 1
ATOM 1139 N N . ALA A 1 147 ? 6.308 36.133 -6.714 1.00 48.84 147 ALA A N 1
ATOM 1140 C CA . ALA A 1 147 ? 6.702 35.212 -5.657 1.00 48.84 147 ALA A CA 1
ATOM 1141 C C . ALA A 1 147 ? 6.899 35.976 -4.338 1.00 48.84 147 ALA A C 1
ATOM 1143 O O . ALA A 1 147 ? 7.808 36.797 -4.227 1.00 48.84 147 ALA A O 1
ATOM 1144 N N . LEU A 1 148 ? 6.046 35.705 -3.347 1.00 40.50 148 LEU A N 1
ATOM 1145 C CA . LEU A 1 148 ? 6.193 36.217 -1.989 1.00 40.50 148 LEU A CA 1
ATOM 1146 C C . LEU A 1 148 ? 6.565 35.043 -1.078 1.00 40.50 148 LEU A C 1
ATOM 1148 O O . LEU A 1 148 ? 5.811 34.074 -0.969 1.00 40.50 148 LEU A O 1
ATOM 1152 N N . LYS A 1 149 ? 7.747 35.124 -0.460 1.00 46.75 149 LYS A N 1
ATOM 1153 C CA . LYS A 1 149 ? 8.212 34.189 0.570 1.00 46.75 149 LYS A CA 1
ATOM 1154 C C . LYS A 1 149 ? 7.138 34.098 1.660 1.00 46.75 149 LYS A C 1
ATOM 1156 O O . LYS A 1 149 ? 6.835 35.094 2.310 1.00 46.75 149 LYS A O 1
ATOM 1161 N N . ARG A 1 150 ? 6.524 32.924 1.817 1.00 41.50 150 ARG A N 1
ATOM 1162 C CA . ARG A 1 150 ? 5.557 32.655 2.885 1.00 41.50 150 ARG A CA 1
ATOM 1163 C C . ARG A 1 150 ? 6.326 32.378 4.170 1.00 41.50 150 ARG A C 1
ATOM 1165 O O . ARG A 1 150 ? 6.782 31.260 4.382 1.00 41.50 150 ARG A O 1
ATOM 1172 N N . GLU A 1 151 ? 6.455 33.384 5.021 1.00 47.59 151 GLU A N 1
ATOM 1173 C CA . GLU A 1 151 ? 6.662 33.129 6.443 1.00 47.59 151 GLU A CA 1
ATOM 1174 C C . GLU A 1 151 ? 5.363 32.533 6.998 1.00 47.59 151 GLU A C 1
ATOM 1176 O O . GLU A 1 151 ? 4.284 33.114 6.860 1.00 47.59 151 GLU A O 1
ATOM 1181 N N . LEU A 1 152 ? 5.457 31.328 7.564 1.00 46.72 152 LEU A N 1
ATOM 1182 C CA . LEU A 1 152 ? 4.357 30.624 8.219 1.00 46.72 152 LEU A CA 1
ATOM 1183 C C . LEU A 1 152 ? 4.046 31.297 9.564 1.00 46.72 152 LEU A C 1
ATOM 1185 O O . LEU A 1 152 ? 4.307 30.744 10.627 1.00 46.72 152 LEU A O 1
ATOM 1189 N N . LEU A 1 153 ? 3.485 32.503 9.531 1.00 52.88 153 LEU A N 1
ATOM 1190 C CA . LEU A 1 153 ? 2.768 33.035 10.682 1.00 52.88 153 LEU A CA 1
ATOM 1191 C C . LEU A 1 153 ? 1.380 32.394 10.700 1.00 52.88 153 LEU A C 1
ATOM 1193 O O . LEU A 1 153 ? 0.546 32.657 9.832 1.00 52.88 153 LEU A O 1
ATOM 1197 N N . GLY A 1 154 ? 1.153 31.525 11.688 1.00 57.34 154 GLY A N 1
ATOM 1198 C CA . GLY A 1 154 ? -0.171 30.986 11.982 1.00 57.34 154 GLY A CA 1
ATOM 1199 C C . GLY A 1 154 ? -1.201 32.106 12.198 1.00 57.34 154 GLY A C 1
ATOM 1200 O O . GLY A 1 154 ? -0.830 33.251 12.482 1.00 57.34 154 GLY A O 1
ATOM 1201 N N . PRO A 1 155 ? -2.503 31.812 12.042 1.00 63.41 155 PRO A N 1
ATOM 1202 C CA . PRO A 1 155 ? -3.547 32.808 12.243 1.00 63.41 155 PRO A CA 1
ATOM 1203 C C . PRO A 1 155 ? -3.417 33.429 13.639 1.00 63.41 155 PRO A C 1
ATOM 1205 O O . PRO A 1 155 ? -3.272 32.713 14.631 1.00 63.41 155 PRO A O 1
ATOM 1208 N N . LYS A 1 156 ? -3.445 34.767 13.714 1.00 64.06 156 LYS A N 1
ATOM 1209 C CA . LYS A 1 156 ? -3.384 35.490 14.992 1.00 64.06 156 LYS A CA 1
ATOM 1210 C C . LYS A 1 156 ? -4.507 34.975 15.906 1.00 64.06 156 LYS A C 1
ATOM 1212 O O . LYS A 1 156 ? -5.649 34.924 15.447 1.00 64.06 156 LYS A O 1
ATOM 1217 N N . PRO A 1 157 ? -4.211 34.600 17.162 1.00 66.19 157 PRO A N 1
ATOM 1218 C CA . PRO A 1 157 ? -5.222 34.077 18.068 1.00 66.19 157 PRO A CA 1
ATOM 1219 C C . PRO A 1 157 ? -6.307 35.133 18.300 1.00 66.19 157 PRO A C 1
ATOM 1221 O O . PRO A 1 157 ? -6.006 36.264 18.680 1.00 66.19 157 PRO A O 1
ATOM 1224 N N . ASP A 1 158 ? -7.564 34.765 18.046 1.00 77.19 158 ASP A N 1
ATOM 1225 C CA . ASP A 1 158 ? -8.722 35.602 18.359 1.00 77.19 158 ASP A CA 1
ATOM 1226 C C . ASP A 1 158 ? -8.991 35.506 19.874 1.00 77.19 158 ASP A C 1
ATOM 1228 O O . ASP A 1 158 ? -9.411 34.448 20.359 1.00 77.19 158 ASP A O 1
ATOM 1232 N N . PRO A 1 159 ? -8.756 36.582 20.649 1.00 80.06 159 PRO A N 1
ATOM 1233 C CA . PRO A 1 159 ? -8.894 36.551 22.103 1.00 80.06 159 PRO A CA 1
ATOM 1234 C C . PRO A 1 159 ? -10.332 36.248 22.544 1.00 80.06 159 PRO A C 1
ATOM 1236 O O . PRO A 1 159 ? -10.547 35.643 23.596 1.00 80.06 159 PRO A O 1
ATOM 1239 N N . LYS A 1 160 ? -11.326 36.614 21.726 1.00 78.88 160 LYS A N 1
ATOM 1240 C CA . LYS A 1 160 ? -12.736 36.346 22.012 1.00 78.88 160 LYS A CA 1
ATOM 1241 C C . LYS A 1 160 ? -13.044 34.859 21.877 1.00 78.88 160 LYS A C 1
ATOM 1243 O O . LYS A 1 160 ? -13.735 34.302 22.727 1.00 78.88 160 LYS A O 1
ATOM 1248 N N . TYR A 1 161 ? -12.501 34.218 20.845 1.00 75.00 161 TYR A N 1
ATOM 1249 C CA . TYR A 1 161 ? -12.636 32.778 20.643 1.00 75.00 161 TYR A CA 1
ATOM 1250 C C . TYR A 1 161 ? -11.978 31.986 21.778 1.00 75.00 161 TYR A C 1
ATOM 1252 O O . TYR A 1 161 ? -12.601 31.089 22.339 1.00 75.00 161 TYR A O 1
ATOM 1260 N N . MET A 1 162 ? -10.757 32.359 22.175 1.00 77.75 162 MET A N 1
ATOM 1261 C CA . MET A 1 162 ? -10.044 31.682 23.266 1.00 77.75 162 MET A CA 1
ATOM 1262 C C . MET A 1 162 ? -10.800 31.791 24.595 1.00 77.75 162 MET A C 1
ATOM 1264 O O . MET A 1 162 ? -10.920 30.809 25.323 1.00 77.75 162 MET A O 1
ATOM 1268 N N . SER A 1 163 ? -11.382 32.959 24.888 1.00 80.62 163 SER A N 1
ATOM 1269 C CA . SER A 1 163 ? -12.217 33.148 26.079 1.00 80.62 163 SER A CA 1
ATOM 1270 C C . SER A 1 163 ? -13.469 32.261 26.063 1.00 80.62 163 SER A C 1
ATOM 1272 O O . SER A 1 163 ? -13.783 31.632 27.073 1.00 80.62 163 SER A O 1
ATOM 1274 N N . GLN A 1 164 ? -14.149 32.155 24.916 1.00 85.00 164 GLN A N 1
ATOM 1275 C CA . GLN A 1 164 ? -15.321 31.287 24.764 1.00 85.00 164 GLN A CA 1
ATOM 1276 C C . GLN A 1 164 ? -14.964 29.805 24.896 1.00 85.00 164 GLN A C 1
ATOM 1278 O O . GLN A 1 164 ? -15.680 29.062 25.563 1.00 85.00 164 GLN A O 1
ATOM 1283 N N . MET A 1 165 ? -13.844 29.387 24.303 1.00 82.25 165 MET A N 1
ATOM 1284 C CA . MET A 1 165 ? -13.373 28.008 24.385 1.00 82.25 165 MET A CA 1
ATOM 1285 C 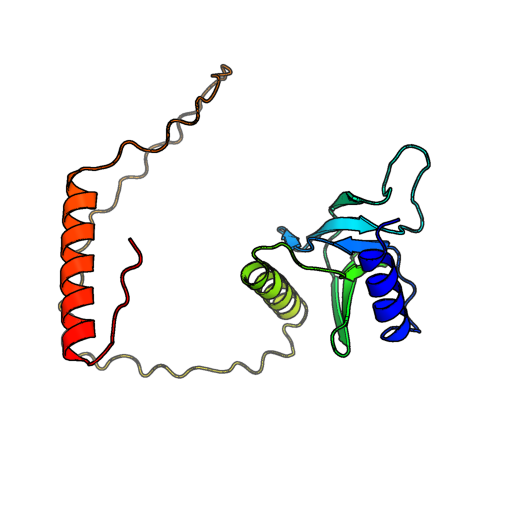C . MET A 1 165 ? -13.015 27.627 25.823 1.00 82.25 165 MET A C 1
ATOM 1287 O O . MET A 1 165 ? -13.435 26.578 26.300 1.00 82.25 165 MET A O 1
ATOM 1291 N N . ASN A 1 166 ? -12.318 28.504 26.549 1.00 85.06 166 ASN A N 1
ATOM 1292 C CA . ASN A 1 166 ? -11.974 28.259 27.949 1.00 85.06 166 ASN A CA 1
ATOM 1293 C C . ASN A 1 166 ? -13.227 28.126 28.827 1.00 85.06 166 ASN A C 1
ATOM 1295 O O . ASN A 1 166 ? -13.301 27.218 29.653 1.00 85.06 166 ASN A O 1
ATOM 1299 N N . ALA A 1 167 ? -14.236 28.979 28.621 1.00 85.38 167 ALA A N 1
ATOM 1300 C CA . ALA A 1 167 ? -15.503 28.882 29.345 1.00 85.38 167 ALA A CA 1
ATOM 1301 C C . ALA A 1 167 ? -16.223 27.549 29.070 1.00 85.38 167 ALA A C 1
ATOM 1303 O O . ALA A 1 167 ? -16.677 26.889 30.004 1.00 85.38 167 ALA A O 1
ATOM 1304 N N . PHE A 1 168 ? -16.261 27.121 27.806 1.00 89.06 168 PHE A N 1
ATOM 1305 C CA . PHE A 1 168 ? -16.861 25.849 27.399 1.00 89.06 168 PHE A CA 1
ATOM 1306 C C . PHE A 1 168 ? -16.130 24.632 27.989 1.00 89.06 168 PHE A C 1
ATOM 1308 O O . PHE A 1 168 ? -16.764 23.689 28.469 1.00 89.06 168 PHE A O 1
ATOM 1315 N N . VAL A 1 169 ? -14.793 24.653 27.993 1.00 84.44 169 VAL A N 1
ATOM 1316 C CA . VAL A 1 169 ? -13.976 23.593 28.601 1.00 84.44 169 VAL A CA 1
ATOM 1317 C C . VAL A 1 169 ? -14.260 23.496 30.099 1.00 84.44 169 VAL A C 1
ATOM 1319 O O . VAL A 1 169 ? -14.480 22.395 30.601 1.00 84.44 169 VAL A O 1
ATOM 1322 N N . HIS A 1 170 ? -14.331 24.628 30.805 1.00 83.75 170 HIS A N 1
ATOM 1323 C CA . HIS A 1 170 ? -14.673 24.647 32.228 1.00 83.75 170 HIS A CA 1
ATOM 1324 C C . HIS A 1 170 ? -16.066 24.072 32.506 1.00 83.75 170 HIS A C 1
ATOM 1326 O O . HIS A 1 170 ? -16.207 23.231 33.393 1.00 83.75 170 HIS A O 1
ATOM 1332 N N . GLU A 1 171 ? -17.081 24.469 31.736 1.00 86.75 171 GLU A N 1
ATOM 1333 C CA . GLU A 1 171 ? -18.438 23.927 31.871 1.00 86.75 171 GLU A CA 1
ATOM 1334 C C . GLU A 1 171 ? -18.461 22.407 31.652 1.00 86.75 171 GLU A C 1
ATOM 1336 O O . GLU A 1 171 ? -19.040 21.662 32.444 1.00 86.75 171 GLU A O 1
ATOM 1341 N N . THR A 1 172 ? -17.760 21.934 30.622 1.00 84.06 172 THR A N 1
ATOM 1342 C CA . THR A 1 172 ? -17.679 20.508 30.285 1.00 84.06 172 THR A CA 1
ATOM 1343 C C . THR A 1 172 ? -16.998 19.704 31.393 1.00 84.06 172 THR A C 1
ATOM 1345 O O . THR A 1 172 ? -17.493 18.648 31.787 1.00 84.06 172 THR A O 1
ATOM 1348 N N . VAL A 1 173 ? -15.893 20.212 31.944 1.00 83.69 173 VAL A N 1
ATOM 1349 C CA . VAL A 1 173 ? -15.183 19.586 33.070 1.00 83.69 173 VAL A CA 1
ATOM 1350 C C . VAL A 1 173 ? -16.090 19.472 34.298 1.00 83.69 173 VAL A C 1
ATOM 1352 O O . VAL A 1 173 ? -16.116 18.424 34.943 1.00 83.69 173 VAL A O 1
ATOM 1355 N N . GLU A 1 174 ? -16.876 20.504 34.607 1.00 84.06 174 GLU A N 1
ATOM 1356 C CA . GLU A 1 174 ? -17.810 20.476 35.738 1.00 84.06 174 GLU A CA 1
ATOM 1357 C C . GLU A 1 174 ? -18.961 19.480 35.528 1.00 84.06 174 GLU A C 1
ATOM 1359 O O . GLU A 1 174 ? -19.330 18.755 36.457 1.00 84.06 174 GLU A O 1
ATOM 1364 N N . VAL A 1 175 ? -19.490 19.366 34.306 1.00 87.19 175 VAL A N 1
ATOM 1365 C CA . VAL A 1 175 ? -20.486 18.335 33.958 1.00 87.19 175 VAL A CA 1
ATOM 1366 C C . VAL A 1 175 ? -19.902 16.930 34.127 1.00 87.19 175 VAL A C 1
ATOM 1368 O O . VAL A 1 175 ? -20.546 16.057 34.710 1.00 87.19 175 VAL A O 1
ATOM 1371 N N . LEU A 1 176 ? -18.667 16.705 33.678 1.00 81.31 176 LEU A N 1
ATOM 1372 C CA . LEU A 1 176 ? -17.997 15.409 33.807 1.00 81.31 176 LEU A CA 1
ATOM 1373 C C . LEU A 1 176 ? -17.746 15.029 35.274 1.00 81.31 176 LEU A C 1
ATOM 1375 O O . LEU A 1 176 ? -17.999 13.884 35.653 1.00 81.31 176 LEU A O 1
ATOM 1379 N N . LYS A 1 177 ? -17.343 15.985 36.123 1.00 83.44 177 LYS A N 1
ATOM 1380 C CA . LYS A 1 177 ? -17.206 15.761 37.574 1.00 83.44 177 LYS A CA 1
ATOM 1381 C C . LYS A 1 177 ? -18.535 15.384 38.227 1.00 83.44 177 LYS A C 1
ATOM 1383 O O . LYS A 1 177 ? -18.570 14.449 39.025 1.00 83.44 177 LYS A O 1
ATOM 1388 N N . ARG A 1 178 ? -19.634 16.067 37.874 1.00 78.81 178 ARG A N 1
ATOM 1389 C CA . ARG A 1 178 ? -20.986 15.728 38.367 1.00 78.81 178 ARG A CA 1
ATOM 1390 C C . ARG A 1 178 ? -21.407 14.313 37.979 1.00 78.81 178 ARG A C 1
ATOM 1392 O O . ARG A 1 178 ? -22.092 13.657 38.754 1.00 78.81 178 ARG A O 1
ATOM 1399 N N . ASN A 1 179 ? -20.945 13.829 36.830 1.00 84.31 179 ASN A N 1
ATOM 1400 C CA . ASN A 1 179 ? -21.197 12.471 36.348 1.00 84.31 179 ASN A CA 1
ATOM 1401 C C . ASN A 1 179 ? -20.198 11.429 36.896 1.00 84.31 179 ASN A C 1
ATOM 1403 O O . ASN A 1 179 ? -20.156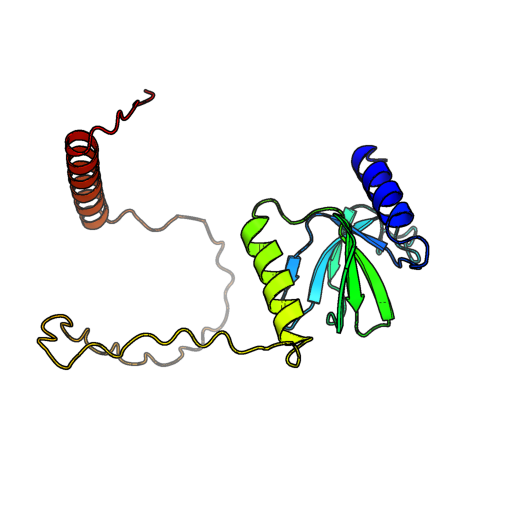 10.304 36.404 1.00 84.31 179 ASN A O 1
ATOM 1407 N N . GLY A 1 180 ? -19.394 11.779 37.909 1.00 77.81 180 GLY A N 1
ATOM 1408 C CA . GLY A 1 180 ? -18.498 10.849 38.604 1.00 77.81 180 GLY A CA 1
ATOM 1409 C C . GLY A 1 180 ? -17.190 10.534 37.872 1.00 77.81 180 GLY A C 1
ATOM 1410 O O . GLY A 1 180 ? -16.461 9.633 38.291 1.00 77.81 180 GLY A O 1
ATOM 1411 N N . VAL A 1 181 ? -16.861 11.262 36.799 1.00 80.38 181 VAL A N 1
ATOM 1412 C CA . VAL A 1 181 ? -15.613 11.071 36.049 1.00 80.38 181 VAL A CA 1
ATOM 1413 C C . VAL A 1 181 ? -14.445 11.694 36.819 1.00 80.38 181 VAL A C 1
ATOM 1415 O O . VAL A 1 181 ? -14.431 12.895 37.089 1.00 80.38 181 VAL A O 1
ATOM 1418 N N . LYS A 1 182 ? -13.435 10.882 37.159 1.00 77.88 182 LYS A N 1
ATOM 1419 C CA . LYS A 1 182 ? -12.172 11.364 37.740 1.00 77.88 182 LYS A CA 1
ATOM 1420 C C . LYS A 1 182 ? -11.270 11.889 36.626 1.00 77.88 182 LYS A C 1
ATOM 1422 O O . LYS A 1 182 ? -10.793 11.114 35.806 1.00 77.88 182 LYS A O 1
ATOM 1427 N N . ILE A 1 183 ? -11.033 13.196 36.608 1.00 72.94 183 ILE A N 1
ATOM 1428 C CA . ILE A 1 183 ? -10.110 13.838 35.667 1.00 72.94 183 ILE A CA 1
ATOM 1429 C C . ILE A 1 183 ? -8.765 13.996 36.379 1.00 72.94 183 ILE A C 1
ATOM 1431 O O . ILE A 1 183 ? -8.673 14.725 37.364 1.00 72.94 183 ILE A O 1
ATOM 1435 N N . THR A 1 184 ? -7.733 13.296 35.910 1.00 72.69 184 THR A N 1
ATOM 1436 C CA . THR A 1 184 ? -6.348 13.479 36.363 1.00 72.69 184 THR A CA 1
ATOM 1437 C C . THR A 1 184 ? -5.688 14.549 35.502 1.00 72.69 184 THR A C 1
ATOM 1439 O O . THR A 1 184 ? -5.414 14.319 34.326 1.00 72.69 184 THR A O 1
ATOM 1442 N N . SER A 1 185 ? -5.457 15.733 36.065 1.00 63.72 185 SER A N 1
ATOM 1443 C CA . SER A 1 185 ? -4.597 16.746 35.452 1.00 63.72 185 SER A CA 1
ATOM 1444 C C . SER A 1 185 ? -3.138 16.357 35.686 1.00 63.72 185 SER A C 1
ATOM 1446 O O . SER A 1 185 ? -2.716 16.256 36.836 1.00 63.72 185 SER A O 1
ATOM 1448 N N . HIS A 1 186 ? -2.384 16.121 34.615 1.00 51.69 186 HIS A N 1
ATOM 1449 C CA . HIS A 1 186 ? -0.925 16.104 34.685 1.00 51.69 186 HIS A CA 1
ATOM 1450 C C . HIS A 1 186 ? -0.442 17.551 34.529 1.00 51.69 186 HIS A C 1
ATOM 1452 O O . HIS A 1 186 ? -0.790 18.189 33.533 1.00 51.69 186 HIS A O 1
ATOM 1458 N N . GLU A 1 187 ? 0.252 18.063 35.550 1.00 39.16 187 GLU A N 1
ATOM 1459 C CA . GLU A 1 187 ? 1.018 19.320 35.479 1.00 39.16 187 GLU A CA 1
ATOM 1460 C C . GLU A 1 187 ? 2.214 19.192 34.531 1.00 39.16 187 GLU A C 1
ATOM 1462 O O . GLU A 1 187 ? 2.826 18.096 34.495 1.00 39.16 187 GLU A O 1
#